Protein AF-A0A9D2FN79-F1 (afdb_monomer)

Radius of gyration: 27.37 Å; Cα contacts (8 Å, |Δi|>4): 183; chains: 1; bounding box: 66×74×89 Å

Secondary structure (DSSP, 8-state):
------TTHHHHHHHHHHHHHHHHHHHHHHHHTS-HHHHHHHHHHHHHHHHHHHHHTTTSTTHHHHHHHHHHHHHHHHHHHHHHHHHSSPPPHHHHHHHHHHHHHHHHTT--SGGGGHHHHHHHHHHHHHTSS-HHHHHHHHHHHHHHHHHHHHHTT-HHHHHHHHHHHHHHHHHHHHHHHHHHHHHHHHHHHHTS--------------------------------------------

Mean predicted aligned error: 13.21 Å

Nearest PDB structures (foldseek):
  9dze-assembly1_h  TM=3.059E-01  e=2.036E+00  synthetic construct
  9dze-assembly1_c  TM=2.599E-01  e=4.794E+00  synthetic construct

pLDDT: mean 77.61, std 22.91, range [30.81, 97.12]

Solvent-accessible surface area (backbone atoms only — not comparable to full-atom values): 13974 Å² total; per-residue (Å²): 132,85,81,78,74,58,75,82,62,57,62,61,44,53,55,53,25,52,53,40,37,50,52,18,50,55,40,37,54,54,17,57,74,48,57,72,71,58,19,39,54,35,37,30,52,16,28,52,33,42,28,51,22,29,62,60,51,57,86,42,87,73,32,56,60,53,32,53,52,25,52,50,49,29,54,51,33,50,48,41,52,51,36,31,72,74,67,75,41,74,54,59,65,68,61,55,50,51,53,48,52,51,51,51,60,70,46,53,89,68,55,83,50,83,72,60,48,45,64,64,50,34,52,49,52,26,52,60,26,55,53,46,88,50,64,64,48,29,47,52,20,48,40,52,31,34,48,51,52,29,52,48,23,58,74,74,64,36,62,71,54,30,56,55,26,52,55,50,35,53,43,41,50,55,38,47,51,54,51,53,53,52,53,50,53,50,55,54,52,54,54,60,62,67,70,55,74,81,73,82,84,81,75,81,92,73,92,79,89,82,92,81,85,89,80,88,82,88,78,83,82,78,83,84,85,84,86,89,86,79,83,88,84,86,86,78,91,81,90,133

Structure (mmCIF, N/CA/C/O backbone):
data_AF-A0A9D2FN79-F1
#
_entry.id   AF-A0A9D2FN79-F1
#
loop_
_atom_site.group_PDB
_atom_site.id
_atom_site.type_symbol
_atom_site.label_atom_id
_atom_site.label_alt_id
_atom_site.label_comp_id
_atom_site.label_asym_id
_atom_site.label_entity_id
_atom_site.label_seq_id
_atom_site.pdbx_PDB_ins_code
_atom_site.Cartn_x
_atom_site.Cartn_y
_atom_site.Cartn_z
_atom_site.occupancy
_atom_site.B_iso_or_equiv
_atom_site.auth_seq_id
_atom_site.auth_comp_id
_atom_site.auth_asym_id
_atom_site.auth_atom_id
_atom_site.pdbx_PDB_model_num
ATOM 1 N N . MET A 1 1 ? 11.293 -10.342 -39.120 1.00 41.84 1 MET A N 1
ATOM 2 C CA . MET A 1 1 ? 10.975 -8.903 -39.249 1.00 41.84 1 MET A CA 1
ATOM 3 C C . MET A 1 1 ? 10.718 -8.342 -37.861 1.00 41.84 1 MET A C 1
ATOM 5 O O . MET A 1 1 ? 9.726 -8.741 -37.261 1.00 41.84 1 MET A O 1
ATOM 9 N N . PRO A 1 2 ? 11.598 -7.496 -37.304 1.00 42.12 2 PRO A N 1
ATOM 10 C CA . PRO A 1 2 ? 11.277 -6.782 -36.079 1.00 42.12 2 PRO A CA 1
ATOM 11 C C . PRO A 1 2 ? 10.204 -5.740 -36.412 1.00 42.12 2 PRO A C 1
ATOM 13 O O . PRO A 1 2 ? 10.419 -4.861 -37.244 1.00 42.12 2 PRO A O 1
ATOM 16 N N . LEU A 1 3 ? 9.027 -5.878 -35.803 1.00 47.12 3 LEU A N 1
ATOM 17 C CA . LEU A 1 3 ? 7.996 -4.844 -35.803 1.00 47.12 3 LEU A CA 1
ATOM 18 C C . LEU A 1 3 ? 8.608 -3.581 -35.185 1.00 47.12 3 LEU A C 1
ATOM 20 O O . LEU A 1 3 ? 8.791 -3.511 -33.970 1.00 47.12 3 LEU A O 1
ATOM 24 N N . GLN A 1 4 ? 8.948 -2.600 -36.022 1.00 45.75 4 GLN A N 1
ATOM 25 C CA . GLN A 1 4 ? 9.260 -1.240 -35.593 1.00 45.75 4 GLN A CA 1
ATOM 26 C C . GLN A 1 4 ? 7.988 -0.632 -34.988 1.00 45.75 4 GLN A C 1
ATOM 28 O O . GLN A 1 4 ? 7.210 0.044 -35.657 1.00 45.75 4 GLN A O 1
ATOM 33 N N . PHE A 1 5 ? 7.734 -0.921 -33.711 1.00 51.06 5 PHE A N 1
ATOM 34 C CA . PHE A 1 5 ? 6.721 -0.221 -32.933 1.00 51.06 5 PHE A CA 1
ATOM 35 C C . PHE A 1 5 ? 7.168 1.239 -32.823 1.00 51.06 5 PHE A C 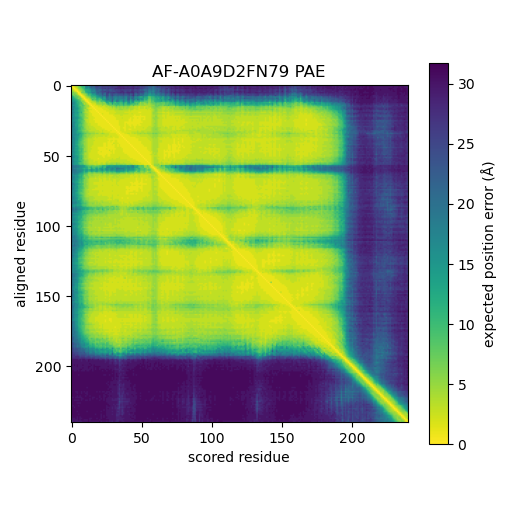1
ATOM 37 O O . PHE A 1 5 ? 8.133 1.547 -32.126 1.00 51.06 5 PHE A O 1
ATOM 44 N N . SER A 1 6 ? 6.494 2.114 -33.572 1.00 47.22 6 SER A N 1
ATOM 45 C CA . SER A 1 6 ? 6.899 3.500 -33.807 1.00 47.22 6 SER A CA 1
ATOM 46 C C . SER A 1 6 ? 7.220 4.249 -32.507 1.00 47.22 6 SER A C 1
ATOM 48 O O . SER A 1 6 ? 6.402 4.264 -31.576 1.00 47.22 6 SER A O 1
ATOM 50 N N . GLU A 1 7 ? 8.354 4.949 -32.476 1.00 51.84 7 GLU A N 1
ATOM 51 C CA . GLU A 1 7 ? 8.778 5.829 -31.376 1.00 51.84 7 GLU A CA 1
ATOM 52 C C . GLU A 1 7 ? 7.721 6.885 -30.996 1.00 51.84 7 GLU A C 1
ATOM 54 O O . GLU A 1 7 ? 7.649 7.312 -29.843 1.00 51.84 7 GLU A O 1
ATOM 59 N N . THR A 1 8 ? 6.805 7.216 -31.908 1.00 52.50 8 THR A N 1
ATOM 60 C CA . THR A 1 8 ? 5.675 8.139 -31.720 1.00 52.50 8 THR A CA 1
ATOM 61 C C . THR A 1 8 ? 4.637 7.687 -30.681 1.00 52.50 8 THR A C 1
ATOM 63 O O . THR A 1 8 ? 3.895 8.517 -30.154 1.00 52.50 8 THR A O 1
ATOM 66 N N . TYR A 1 9 ? 4.577 6.395 -30.336 1.00 53.84 9 TYR A N 1
ATOM 67 C CA . TYR A 1 9 ? 3.647 5.849 -29.327 1.00 53.84 9 TYR A CA 1
ATOM 68 C C . TYR A 1 9 ? 4.218 5.822 -27.900 1.00 53.84 9 TYR A C 1
ATOM 70 O O . TYR A 1 9 ? 3.515 5.484 -26.943 1.00 53.84 9 TYR A O 1
ATOM 78 N N . ARG A 1 10 ? 5.508 6.127 -27.736 1.00 57.09 10 ARG A N 1
ATOM 79 C CA . ARG A 1 10 ? 6.195 6.146 -26.440 1.00 57.09 10 ARG A CA 1
ATOM 80 C C . ARG A 1 10 ? 5.868 7.375 -25.571 1.00 57.09 10 ARG A C 1
ATOM 82 O O . ARG A 1 10 ? 5.669 7.163 -24.376 1.00 57.09 10 ARG A O 1
ATOM 89 N N . PRO A 1 11 ? 5.769 8.616 -26.098 1.00 60.22 11 PRO A N 1
ATOM 90 C CA . PRO A 1 11 ? 5.492 9.789 -25.262 1.00 60.22 11 PRO A CA 1
ATOM 91 C C . PRO A 1 11 ? 4.059 9.794 -24.708 1.00 60.22 11 PRO A C 1
ATOM 93 O O . PRO A 1 11 ? 3.884 9.920 -23.499 1.00 60.22 11 PRO A O 1
ATOM 96 N N . ARG A 1 12 ? 3.045 9.504 -25.539 1.00 61.97 12 ARG A N 1
ATOM 97 C CA . ARG A 1 12 ? 1.633 9.482 -25.102 1.00 61.97 12 ARG A CA 1
ATOM 98 C C . ARG A 1 12 ? 1.349 8.474 -23.984 1.00 61.97 12 ARG A C 1
ATOM 100 O O . ARG A 1 12 ? 0.577 8.753 -23.075 1.00 61.97 12 ARG A O 1
ATOM 107 N N . ARG A 1 13 ? 2.012 7.310 -23.992 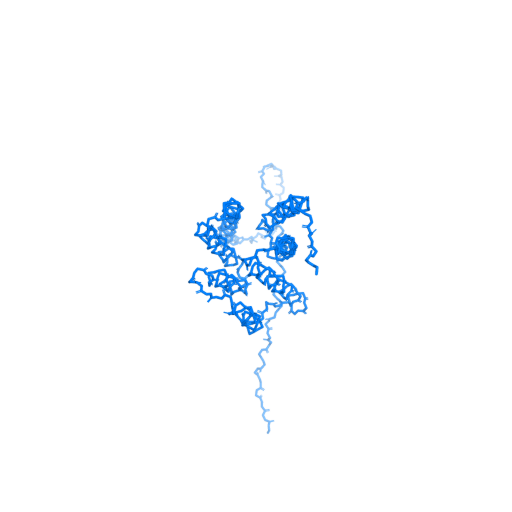1.00 67.56 13 ARG A N 1
ATOM 108 C CA . ARG A 1 13 ? 1.867 6.315 -22.912 1.00 67.56 13 ARG A CA 1
ATOM 109 C C . ARG A 1 13 ? 2.334 6.840 -21.552 1.00 67.56 13 ARG A C 1
ATOM 111 O O . ARG A 1 13 ? 1.707 6.525 -20.545 1.00 67.56 13 ARG A O 1
ATOM 118 N N . LYS A 1 14 ? 3.390 7.659 -21.524 1.00 75.38 14 LYS A N 1
ATOM 119 C CA . LYS A 1 14 ? 3.922 8.240 -20.283 1.00 75.38 14 LYS A CA 1
ATOM 120 C C . LYS A 1 14 ? 2.980 9.297 -19.704 1.00 75.38 14 LYS A C 1
ATOM 122 O O . LYS A 1 14 ? 2.773 9.312 -18.496 1.00 75.38 14 LYS A O 1
ATOM 127 N N . GLU A 1 15 ? 2.359 10.111 -20.554 1.00 81.38 15 GLU A N 1
ATOM 128 C CA . GLU A 1 15 ? 1.361 11.109 -20.140 1.00 81.38 15 GLU A CA 1
ATOM 129 C C . GLU A 1 15 ? 0.131 10.444 -19.507 1.00 81.38 15 GLU A C 1
ATOM 131 O O . GLU A 1 15 ? -0.276 10.799 -18.401 1.00 81.38 15 GLU A O 1
ATOM 136 N N . HIS A 1 16 ? -0.424 9.414 -20.157 1.00 84.00 16 HIS A N 1
ATOM 137 C CA . HIS A 1 16 ? -1.561 8.672 -19.608 1.00 84.00 16 HIS A CA 1
ATOM 138 C C . HIS A 1 16 ? -1.222 7.995 -18.274 1.00 84.00 16 HIS A C 1
ATOM 140 O O . HIS A 1 16 ? -2.018 8.066 -17.339 1.00 84.00 16 HIS A O 1
ATOM 146 N N . ALA A 1 17 ? -0.034 7.392 -18.153 1.00 85.38 17 ALA A N 1
ATOM 147 C CA . ALA A 1 17 ? 0.412 6.782 -16.903 1.00 85.38 17 ALA A CA 1
ATOM 148 C C . ALA A 1 17 ? 0.516 7.805 -15.758 1.00 85.38 17 ALA A C 1
ATOM 150 O O . ALA A 1 17 ? 0.050 7.532 -14.655 1.00 85.38 17 ALA A O 1
ATOM 151 N N . GLN A 1 18 ? 1.043 9.005 -16.022 1.00 86.75 18 GLN A N 1
ATOM 152 C CA . GLN A 1 18 ? 1.138 10.072 -15.019 1.00 86.75 18 GLN A CA 1
ATOM 153 C C . GLN A 1 18 ? -0.237 10.564 -14.551 1.00 86.75 18 GLN A C 1
ATOM 155 O O . GLN A 1 18 ? -0.440 10.775 -13.352 1.00 86.75 18 GLN A O 1
ATOM 160 N N . ILE A 1 19 ? -1.198 10.715 -15.469 1.00 89.44 19 ILE A N 1
ATOM 161 C CA . ILE A 1 19 ? -2.577 11.101 -15.129 1.00 89.44 19 ILE A CA 1
ATOM 162 C C . ILE A 1 19 ? -3.212 10.036 -14.231 1.00 89.44 19 ILE A C 1
ATOM 164 O O . ILE A 1 19 ? -3.703 10.357 -13.148 1.00 89.44 19 ILE A O 1
ATOM 168 N N . VAL A 1 20 ? -3.148 8.766 -14.642 1.00 91.62 20 VAL A N 1
ATOM 169 C CA . VAL A 1 20 ? -3.669 7.628 -13.866 1.00 91.62 20 VAL A CA 1
ATOM 170 C C . VAL A 1 20 ? -3.022 7.592 -12.481 1.00 91.62 20 VAL A C 1
ATOM 172 O O . VAL A 1 20 ? -3.720 7.520 -11.468 1.00 91.62 20 VAL A O 1
ATOM 175 N N . GLY A 1 21 ? -1.702 7.751 -12.416 1.00 89.75 21 GLY A N 1
ATOM 176 C CA . GLY A 1 21 ? -0.968 7.803 -11.162 1.00 89.75 21 GLY A CA 1
ATOM 177 C C . GLY A 1 21 ? -1.365 8.965 -10.258 1.00 89.75 21 GLY A C 1
ATOM 178 O O . GLY A 1 21 ? -1.434 8.803 -9.038 1.00 89.75 21 GLY A O 1
ATOM 179 N N . THR A 1 22 ? -1.684 10.123 -10.825 1.00 92.69 22 THR A N 1
ATOM 180 C CA . THR A 1 22 ? -2.132 11.294 -10.060 1.00 92.69 22 THR A CA 1
ATOM 181 C C . THR A 1 22 ? -3.517 11.056 -9.463 1.00 92.69 22 THR A C 1
ATOM 183 O O . THR A 1 22 ? -3.737 11.341 -8.287 1.00 92.69 22 THR A O 1
ATOM 186 N N . VAL A 1 23 ? -4.435 10.447 -10.221 1.00 95.38 23 VAL A N 1
ATOM 187 C CA . VAL A 1 23 ? -5.751 10.051 -9.696 1.00 95.38 23 VAL A CA 1
ATOM 188 C C . VAL A 1 23 ? -5.589 9.053 -8.549 1.00 95.38 23 VAL A C 1
ATOM 190 O O . VAL A 1 23 ? -6.176 9.243 -7.484 1.00 95.38 23 VAL A O 1
ATOM 193 N N . GLY A 1 24 ? -4.739 8.035 -8.717 1.00 94.56 24 GLY A N 1
ATOM 194 C CA . GLY A 1 24 ? -4.452 7.060 -7.662 1.00 94.56 24 GLY A CA 1
ATOM 195 C C . GLY A 1 24 ? -3.916 7.719 -6.388 1.00 94.56 24 GLY A C 1
ATOM 196 O O . GLY A 1 24 ? -4.355 7.376 -5.289 1.00 94.56 24 GLY A O 1
ATOM 197 N N . LEU A 1 25 ? -3.038 8.723 -6.532 1.00 95.88 25 LEU A N 1
ATOM 198 C CA . LEU A 1 25 ? -2.489 9.510 -5.423 1.00 95.88 25 LEU A CA 1
ATOM 199 C C . LEU A 1 25 ? -3.582 10.261 -4.652 1.00 95.88 25 LEU A C 1
ATOM 201 O O . LEU A 1 25 ? -3.621 10.202 -3.425 1.00 95.88 25 LEU A O 1
ATOM 205 N N . VAL A 1 26 ? -4.497 10.931 -5.353 1.00 96.81 26 VAL A N 1
ATOM 206 C CA . VAL A 1 26 ? -5.611 11.643 -4.708 1.00 96.81 26 VAL A CA 1
ATOM 207 C C . VAL A 1 26 ? -6.509 10.667 -3.943 1.00 96.81 26 VAL A C 1
ATOM 209 O O . VAL A 1 26 ? -6.860 10.927 -2.789 1.00 96.81 26 VAL A O 1
ATOM 212 N N . VAL A 1 27 ? -6.834 9.515 -4.540 1.00 96.88 27 VAL A N 1
ATOM 213 C CA . VAL A 1 27 ? -7.692 8.500 -3.907 1.00 96.88 27 VAL A CA 1
ATOM 214 C C . VAL A 1 27 ? -7.048 7.927 -2.640 1.00 96.88 27 VAL A C 1
ATOM 216 O O . VAL A 1 27 ? -7.721 7.821 -1.612 1.00 96.88 27 VAL A O 1
ATOM 219 N N . ILE A 1 28 ? -5.752 7.588 -2.660 1.00 96.19 28 ILE A N 1
ATOM 220 C CA . ILE A 1 28 ? -5.080 7.050 -1.465 1.00 96.19 28 ILE A CA 1
ATOM 221 C C . ILE A 1 28 ? -4.918 8.117 -0.373 1.00 96.19 28 ILE A C 1
ATOM 223 O O . ILE A 1 28 ? -5.156 7.816 0.798 1.00 96.19 28 ILE A O 1
ATOM 227 N N . VAL A 1 29 ? -4.615 9.370 -0.731 1.00 96.38 29 VAL A N 1
ATOM 228 C CA . VAL A 1 29 ? -4.540 10.494 0.220 1.00 96.38 29 VAL A CA 1
ATOM 229 C C . VAL A 1 29 ? -5.877 10.689 0.926 1.00 96.38 29 VAL A C 1
ATOM 231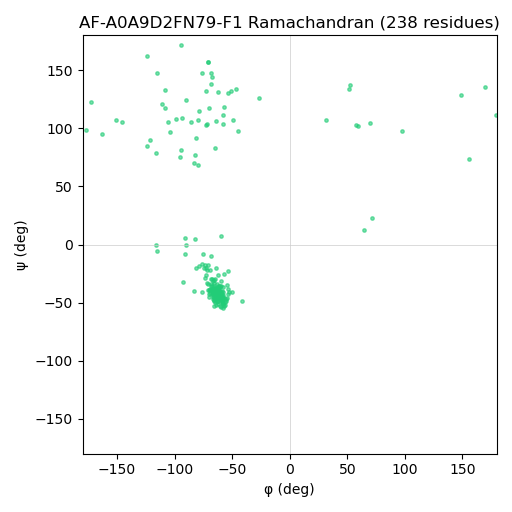 O O . VAL A 1 29 ? -5.918 10.830 2.150 1.00 96.38 29 VAL A O 1
ATOM 234 N N . TRP A 1 30 ? -6.979 10.636 0.174 1.00 96.19 30 TRP A N 1
ATOM 235 C CA . TRP A 1 30 ? -8.314 10.693 0.756 1.00 96.19 30 TRP A CA 1
ATOM 236 C C . TRP A 1 30 ? -8.569 9.488 1.666 1.00 96.19 30 TRP A C 1
ATOM 238 O O . TRP A 1 30 ? -9.054 9.653 2.787 1.00 96.19 30 TRP A O 1
ATOM 248 N N . SER A 1 31 ? -8.171 8.284 1.244 1.00 95.81 31 SER A N 1
ATOM 249 C CA . SER A 1 31 ? -8.388 7.067 2.028 1.00 95.81 31 SER A CA 1
ATOM 250 C C . SER A 1 31 ? -7.863 7.192 3.463 1.00 95.81 31 SER A C 1
ATOM 252 O O . SER A 1 31 ? -8.564 6.781 4.392 1.00 95.81 31 SER A O 1
ATOM 254 N N . TYR A 1 32 ? -6.688 7.806 3.678 1.00 92.94 32 TYR A N 1
ATOM 255 C CA . TYR A 1 32 ? -6.092 7.920 5.013 1.00 92.94 32 TYR A CA 1
ATOM 256 C C . TYR A 1 32 ? -6.992 8.671 5.996 1.00 92.94 32 TYR A C 1
ATOM 258 O O . TYR A 1 32 ? -7.013 8.327 7.179 1.00 92.94 32 TYR A O 1
ATOM 266 N N . GLN A 1 33 ? -7.783 9.634 5.523 1.00 92.62 33 GLN A N 1
ATOM 267 C CA . GLN A 1 33 ? -8.666 10.439 6.370 1.00 92.62 33 GLN A CA 1
ATOM 268 C C . GLN A 1 33 ? -9.921 9.692 6.839 1.00 92.62 33 GLN A C 1
ATOM 270 O O . GLN A 1 33 ? -10.656 10.184 7.694 1.00 92.62 33 GLN A O 1
ATOM 275 N N . LEU A 1 34 ? -10.176 8.493 6.315 1.00 92.31 34 LEU A N 1
ATOM 276 C CA . LEU A 1 34 ? -11.381 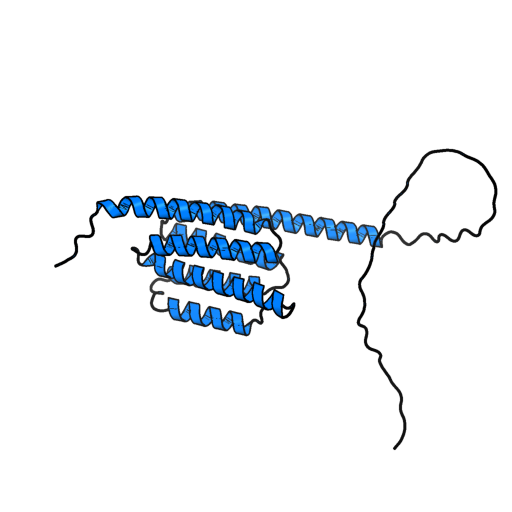7.731 6.617 1.00 92.31 34 LEU A CA 1
ATOM 277 C C . LEU A 1 34 ? -11.183 6.721 7.756 1.00 92.31 34 LEU A C 1
ATOM 279 O O . LEU A 1 34 ? -10.081 6.472 8.247 1.00 92.31 34 LEU A O 1
ATOM 283 N N . LYS A 1 35 ? -12.293 6.114 8.192 1.00 91.50 35 LYS A N 1
ATOM 284 C CA . LYS A 1 35 ? -12.307 4.990 9.146 1.00 91.50 35 LYS A CA 1
ATOM 285 C C . LYS A 1 35 ? -11.765 3.714 8.486 1.00 91.50 35 LYS A C 1
ATOM 287 O O . LYS A 1 35 ? -11.893 3.558 7.276 1.00 91.50 35 LYS A O 1
ATOM 292 N N . LYS A 1 36 ? -11.273 2.754 9.285 1.00 89.56 36 LYS A N 1
ATOM 293 C CA . LYS A 1 36 ? -10.628 1.499 8.826 1.00 89.56 36 LYS A CA 1
ATOM 294 C C . LYS A 1 36 ? -11.316 0.820 7.628 1.00 89.56 36 LYS A C 1
ATOM 296 O O . LYS A 1 36 ? -10.643 0.481 6.666 1.00 89.56 36 LYS A O 1
ATOM 301 N N . THR A 1 37 ? -12.638 0.627 7.658 1.00 90.12 37 THR A N 1
ATOM 302 C CA . THR A 1 37 ? -13.359 -0.065 6.568 1.00 90.12 37 THR A CA 1
ATOM 303 C C . THR A 1 37 ? -13.341 0.727 5.259 1.00 90.12 37 THR A C 1
ATOM 305 O O . THR A 1 37 ? -13.029 0.176 4.210 1.00 90.12 37 THR A O 1
ATOM 308 N N . ALA A 1 38 ? -13.633 2.027 5.322 1.00 93.19 38 ALA A N 1
ATOM 309 C CA . ALA A 1 38 ? -13.629 2.893 4.146 1.00 93.19 38 ALA A CA 1
ATOM 310 C C . ALA A 1 38 ? -12.202 3.152 3.633 1.00 93.19 38 ALA A C 1
ATOM 312 O O . ALA A 1 38 ? -11.988 3.200 2.425 1.00 93.19 38 ALA A O 1
ATOM 313 N N . TYR A 1 39 ? -11.223 3.224 4.542 1.00 93.88 39 TYR A N 1
ATOM 314 C CA . TYR A 1 39 ? -9.802 3.235 4.206 1.00 93.88 39 TYR A CA 1
ATOM 315 C C . TYR A 1 39 ? -9.421 2.010 3.371 1.00 93.88 39 TYR A C 1
ATOM 317 O O . TYR A 1 39 ? -8.869 2.170 2.291 1.00 93.88 39 TYR A O 1
ATOM 325 N N . LEU A 1 40 ? -9.761 0.795 3.822 1.00 94.00 40 LEU A N 1
ATOM 326 C CA . LEU A 1 40 ? -9.451 -0.435 3.085 1.00 94.00 40 LEU A CA 1
ATOM 327 C C . LEU A 1 40 ? -10.109 -0.454 1.696 1.00 94.00 40 LEU A C 1
ATOM 329 O O . LEU A 1 40 ? -9.469 -0.851 0.725 1.00 94.00 40 LEU A O 1
ATOM 333 N N . ALA A 1 41 ? -11.355 0.014 1.578 1.00 95.88 41 ALA A N 1
ATOM 334 C CA . ALA A 1 41 ? -12.063 0.077 0.298 1.00 95.88 41 ALA A CA 1
ATOM 335 C C . ALA A 1 41 ? -11.414 1.071 -0.682 1.00 95.88 41 ALA A C 1
ATOM 337 O O . ALA A 1 41 ? -11.047 0.685 -1.792 1.00 95.88 41 ALA A O 1
ATOM 338 N N . LEU A 1 42 ? -11.195 2.324 -0.267 1.00 96.69 42 LEU A N 1
ATOM 339 C CA . LEU A 1 42 ? -10.552 3.325 -1.126 1.00 96.69 42 LEU A CA 1
ATOM 340 C C . LEU A 1 42 ? -9.078 3.014 -1.390 1.00 96.69 42 LEU A C 1
ATOM 342 O O . LEU A 1 42 ? -8.596 3.259 -2.490 1.00 96.69 42 LEU A O 1
ATOM 346 N N . SER A 1 43 ? -8.368 2.425 -0.428 1.00 95.44 43 SER A N 1
ATOM 347 C CA . SER A 1 43 ? -7.003 1.937 -0.635 1.00 95.44 43 SER A CA 1
ATOM 348 C C . SER A 1 43 ? -6.975 0.833 -1.693 1.00 95.44 43 SER A C 1
ATOM 350 O O . SER A 1 43 ? -6.100 0.847 -2.547 1.00 95.44 43 SER A O 1
ATOM 352 N N . THR A 1 44 ? -7.957 -0.075 -1.715 1.00 96.56 44 THR A N 1
ATOM 353 C CA . THR A 1 44 ? -8.083 -1.080 -2.789 1.00 96.56 44 THR A CA 1
ATOM 354 C C . THR A 1 44 ? -8.256 -0.419 -4.153 1.00 96.56 44 THR A C 1
ATOM 356 O O . THR A 1 44 ? -7.564 -0.785 -5.099 1.00 96.56 44 THR A O 1
ATOM 359 N N . LEU A 1 45 ? -9.138 0.582 -4.245 1.00 97.12 45 LEU A N 1
ATOM 360 C CA . LEU A 1 45 ? -9.349 1.339 -5.478 1.00 97.12 45 LEU A CA 1
ATOM 361 C C . LEU A 1 45 ? -8.064 2.051 -5.925 1.00 97.12 45 LEU A C 1
ATOM 363 O O . LEU A 1 45 ? -7.684 1.948 -7.087 1.00 97.12 45 LEU A O 1
ATOM 367 N N . ALA A 1 46 ? -7.358 2.716 -5.009 1.00 96.62 46 ALA A N 1
ATOM 368 C CA . ALA A 1 46 ? -6.094 3.376 -5.321 1.00 96.62 46 ALA A CA 1
ATOM 369 C C . ALA A 1 46 ? -5.021 2.389 -5.800 1.00 96.62 46 ALA A C 1
ATOM 371 O O . ALA A 1 46 ? -4.352 2.655 -6.792 1.00 96.62 46 ALA A O 1
ATOM 372 N N . MET A 1 47 ? -4.891 1.228 -5.150 1.00 96.19 47 MET A N 1
ATOM 373 C CA . MET A 1 47 ? -3.939 0.190 -5.561 1.00 96.19 47 MET A CA 1
ATOM 374 C C . MET A 1 47 ? -4.296 -0.405 -6.927 1.00 96.19 47 MET A C 1
ATOM 376 O O . MET A 1 47 ? -3.395 -0.712 -7.700 1.00 96.19 47 MET A O 1
ATOM 380 N N . ALA A 1 48 ? -5.583 -0.513 -7.274 1.00 96.38 48 ALA A N 1
ATOM 381 C CA . ALA A 1 48 ? -6.015 -0.902 -8.619 1.00 96.38 48 ALA A CA 1
ATOM 382 C C . ALA A 1 48 ? -5.637 0.150 -9.676 1.00 96.38 48 ALA A C 1
ATOM 384 O O . ALA A 1 48 ? -5.193 -0.201 -10.768 1.00 96.38 48 ALA A O 1
ATOM 385 N N . ILE A 1 49 ? -5.744 1.437 -9.336 1.00 95.56 49 ILE A N 1
ATOM 386 C CA . ILE A 1 49 ? -5.303 2.534 -10.205 1.00 95.56 49 ILE A CA 1
ATOM 387 C C . ILE A 1 49 ? -3.773 2.516 -10.369 1.00 95.56 49 ILE A C 1
ATOM 389 O O . ILE A 1 49 ? -3.281 2.616 -11.491 1.00 95.56 49 ILE A O 1
ATOM 393 N N . PHE A 1 50 ? -3.008 2.310 -9.291 1.00 93.50 50 PHE A N 1
ATOM 394 C CA . PHE A 1 50 ? -1.547 2.166 -9.367 1.00 93.50 50 PHE A CA 1
ATOM 395 C C . PHE A 1 50 ? -1.103 0.902 -10.099 1.00 93.50 50 PHE A C 1
ATOM 397 O O . PHE A 1 50 ? -0.075 0.912 -10.776 1.00 93.50 50 PHE A O 1
ATOM 404 N N . LEU A 1 51 ? -1.878 -0.179 -10.017 1.00 93.75 51 LEU A N 1
ATOM 405 C CA . LEU A 1 51 ? -1.653 -1.371 -10.823 1.00 93.75 51 LEU A CA 1
ATOM 406 C C . LEU A 1 51 ? -1.820 -1.049 -12.312 1.00 93.75 51 LEU A C 1
ATOM 408 O O . LEU A 1 51 ? -0.957 -1.410 -13.104 1.00 93.75 51 LEU A O 1
ATOM 412 N N . ALA A 1 52 ? -2.873 -0.315 -12.685 1.00 91.81 52 ALA A N 1
ATOM 413 C CA . ALA A 1 52 ? -3.073 0.135 -14.060 1.00 91.81 52 ALA A CA 1
ATOM 414 C C . ALA A 1 52 ? -1.934 1.055 -14.540 1.00 91.81 52 ALA A C 1
ATOM 416 O O . ALA A 1 52 ? -1.416 0.845 -15.634 1.00 91.81 52 ALA A O 1
ATOM 417 N N . GLU A 1 53 ? -1.488 2.011 -13.714 1.00 90.56 53 GLU A N 1
ATOM 418 C CA . GLU A 1 53 ? -0.290 2.825 -13.986 1.00 90.56 53 GLU A CA 1
ATOM 419 C C . GLU A 1 53 ? 0.940 1.937 -14.230 1.00 90.56 53 GLU A C 1
ATOM 421 O O . GLU A 1 53 ? 1.631 2.094 -15.235 1.00 90.56 53 GLU A O 1
ATOM 426 N N . SER A 1 54 ? 1.184 0.961 -13.352 1.00 88.94 54 SER A N 1
ATOM 427 C CA . SER A 1 54 ? 2.338 0.059 -13.451 1.00 88.94 54 SER A CA 1
ATOM 428 C C .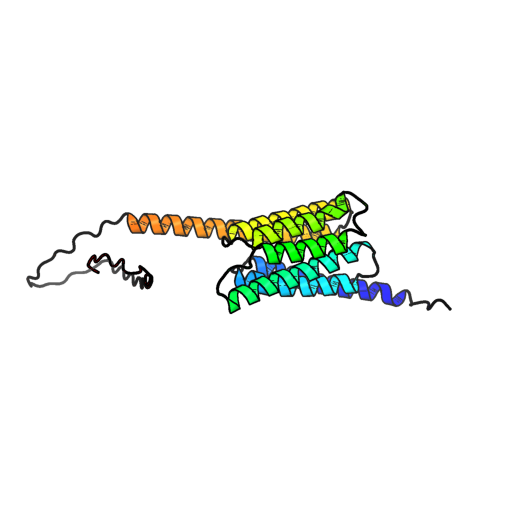 SER A 1 54 ? 2.283 -0.808 -14.715 1.00 88.94 54 SER A C 1
ATOM 430 O O . SER A 1 54 ? 3.304 -1.019 -15.362 1.00 88.94 54 SER A O 1
ATOM 432 N N . CYS A 1 55 ? 1.090 -1.254 -15.123 1.00 87.62 55 CYS A N 1
ATOM 433 C CA . CYS A 1 55 ? 0.879 -1.979 -16.377 1.00 87.62 55 CYS A CA 1
ATOM 434 C C . CYS A 1 55 ? 1.100 -1.094 -17.616 1.00 87.62 55 CYS A C 1
ATOM 436 O O . CYS A 1 55 ? 1.628 -1.565 -18.622 1.00 87.62 55 CYS A O 1
ATOM 438 N N . LEU A 1 56 ? 0.734 0.192 -17.562 1.00 85.25 56 LEU A N 1
ATOM 439 C CA . LEU A 1 56 ? 1.019 1.149 -18.641 1.00 85.25 56 LEU A CA 1
ATOM 440 C C . LEU A 1 56 ? 2.522 1.447 -18.764 1.00 85.25 56 LEU A C 1
ATOM 442 O O . LEU A 1 56 ? 3.008 1.713 -19.865 1.00 85.25 56 LEU A O 1
ATOM 446 N N . LEU A 1 57 ? 3.248 1.368 -17.646 1.00 82.69 57 LEU A N 1
ATOM 447 C CA . LEU A 1 57 ? 4.695 1.562 -17.548 1.00 82.69 57 LEU A CA 1
ATOM 448 C C . LEU A 1 57 ? 5.511 0.264 -17.699 1.00 82.69 57 LEU A C 1
ATOM 450 O O . LEU A 1 57 ? 6.732 0.324 -17.589 1.00 82.69 57 LEU A O 1
ATOM 454 N N . TYR A 1 58 ? 4.879 -0.878 -18.016 1.00 71.88 58 TYR A N 1
ATOM 455 C CA . TYR A 1 58 ? 5.469 -2.236 -18.055 1.00 71.88 58 TYR A CA 1
ATOM 456 C C . TYR A 1 58 ? 6.651 -2.440 -19.032 1.00 71.88 58 TYR A C 1
ATOM 458 O O . TYR A 1 58 ? 7.120 -3.554 -19.251 1.00 71.88 58 TYR A O 1
ATOM 466 N N . ALA A 1 59 ? 7.157 -1.374 -19.647 1.00 59.47 59 ALA A N 1
ATOM 467 C CA . ALA A 1 59 ? 8.369 -1.407 -20.449 1.00 59.47 59 ALA A CA 1
ATOM 468 C C . ALA A 1 59 ? 9.652 -1.573 -19.606 1.00 59.47 59 ALA A C 1
ATOM 470 O O . ALA A 1 59 ? 10.648 -2.042 -20.151 1.00 59.47 59 ALA A O 1
ATOM 471 N N . ASP A 1 60 ? 9.630 -1.237 -18.308 1.00 63.09 60 ASP A N 1
ATOM 472 C CA . ASP A 1 60 ? 10.827 -1.224 -17.458 1.00 63.09 60 ASP A CA 1
ATOM 473 C C . ASP A 1 60 ? 10.830 -2.375 -16.439 1.00 63.09 60 ASP A C 1
ATOM 475 O O . ASP A 1 60 ? 9.845 -2.620 -15.742 1.00 63.09 60 ASP A O 1
ATOM 479 N N . ALA A 1 61 ? 11.960 -3.080 -16.322 1.00 57.81 61 ALA A N 1
ATOM 480 C CA . ALA A 1 61 ? 12.115 -4.280 -15.492 1.00 57.81 61 ALA A CA 1
ATOM 481 C C . ALA A 1 61 ? 11.773 -4.071 -14.001 1.00 57.81 61 ALA A C 1
ATOM 483 O O . ALA A 1 61 ? 11.373 -5.033 -13.340 1.00 57.81 61 ALA A O 1
ATOM 484 N N . ASP A 1 62 ? 11.879 -2.836 -13.508 1.00 65.19 62 ASP A N 1
ATOM 485 C CA . ASP A 1 62 ? 11.611 -2.456 -12.117 1.00 65.19 62 ASP A CA 1
ATOM 486 C C . ASP A 1 62 ? 10.110 -2.310 -11.807 1.00 65.19 62 ASP A C 1
ATOM 488 O O . ASP A 1 62 ? 9.688 -2.417 -10.654 1.00 65.19 62 ASP A O 1
ATOM 492 N N . THR A 1 63 ? 9.264 -2.151 -12.832 1.00 77.94 63 THR A N 1
ATOM 493 C CA . THR A 1 63 ? 7.804 -2.031 -12.650 1.00 77.94 63 THR A CA 1
ATOM 494 C C . THR A 1 63 ? 7.130 -3.351 -12.278 1.00 77.94 63 THR A C 1
ATOM 496 O O . THR A 1 63 ? 6.052 -3.339 -11.682 1.00 77.94 63 THR A O 1
ATOM 499 N N . PHE A 1 64 ? 7.772 -4.497 -12.542 1.00 84.50 64 PHE A N 1
ATOM 500 C CA . PHE A 1 64 ? 7.221 -5.816 -12.217 1.00 84.50 64 PHE A CA 1
ATOM 501 C C . PHE A 1 64 ? 6.970 -5.989 -10.712 1.00 84.50 64 PHE A C 1
ATOM 503 O O . PHE A 1 64 ? 5.890 -6.420 -10.311 1.00 84.50 64 PHE A O 1
ATOM 510 N N . THR A 1 65 ? 7.926 -5.596 -9.865 1.00 86.50 65 THR A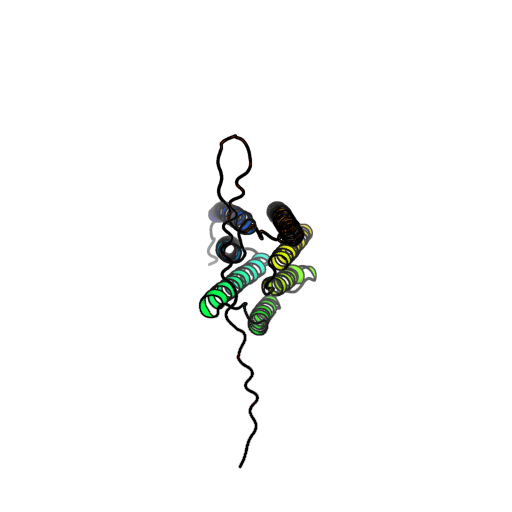 N 1
ATOM 511 C CA . THR A 1 65 ? 7.760 -5.667 -8.405 1.00 86.50 65 THR A CA 1
ATOM 512 C C . THR A 1 65 ? 6.597 -4.784 -7.951 1.00 86.50 65 THR A C 1
ATOM 514 O O . THR A 1 65 ? 5.784 -5.211 -7.134 1.00 86.50 65 THR A O 1
ATOM 517 N N . GLY A 1 66 ? 6.446 -3.592 -8.537 1.00 88.00 66 GLY A N 1
ATOM 518 C CA . GLY 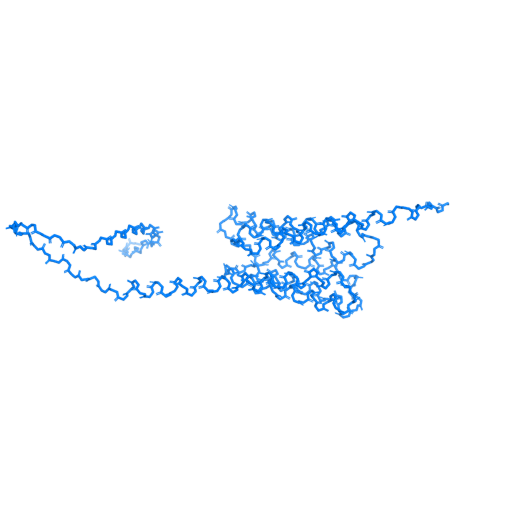A 1 66 ? 5.302 -2.712 -8.286 1.00 88.00 66 GLY A CA 1
ATOM 519 C C . GLY A 1 66 ? 3.959 -3.363 -8.637 1.00 88.00 66 GLY A C 1
ATOM 520 O O . GLY A 1 66 ? 3.026 -3.311 -7.836 1.00 88.00 66 GLY A O 1
ATOM 521 N N . ILE A 1 67 ? 3.871 -4.048 -9.782 1.00 91.31 67 ILE A N 1
ATOM 522 C CA . ILE A 1 67 ? 2.674 -4.800 -10.202 1.00 91.31 67 ILE A CA 1
ATOM 523 C C . ILE A 1 67 ? 2.318 -5.872 -9.173 1.00 91.31 67 ILE A C 1
ATOM 525 O O . ILE A 1 67 ? 1.177 -5.928 -8.713 1.00 91.31 67 ILE A O 1
ATOM 529 N N . VAL A 1 68 ? 3.292 -6.697 -8.778 1.00 92.94 68 VAL A N 1
ATOM 530 C CA . VAL A 1 68 ? 3.073 -7.793 -7.821 1.00 92.94 68 VAL A CA 1
ATOM 531 C C . VAL A 1 68 ? 2.617 -7.250 -6.466 1.00 92.94 68 VAL A C 1
ATOM 533 O O . VAL A 1 68 ? 1.649 -7.754 -5.895 1.00 92.94 68 VAL A O 1
ATOM 536 N N . LEU A 1 69 ? 3.264 -6.197 -5.959 1.00 93.31 69 LEU A N 1
ATOM 537 C CA . LEU A 1 69 ? 2.930 -5.620 -4.656 1.00 93.31 69 LEU A CA 1
ATOM 538 C C . LEU A 1 69 ? 1.569 -4.912 -4.657 1.00 93.31 69 LEU A C 1
ATOM 540 O O . LEU A 1 69 ? 0.814 -5.075 -3.695 1.00 93.31 69 LEU A O 1
ATOM 544 N N . ASN A 1 70 ? 1.217 -4.198 -5.731 1.00 94.81 70 ASN A N 1
ATOM 545 C CA . ASN A 1 70 ? -0.105 -3.585 -5.885 1.00 94.81 70 ASN A CA 1
ATOM 546 C C . ASN A 1 70 ? -1.203 -4.654 -5.988 1.00 94.81 70 ASN A C 1
ATOM 548 O O . ASN A 1 70 ? -2.212 -4.566 -5.288 1.00 94.81 70 ASN A O 1
ATOM 552 N N . ALA A 1 71 ? -0.990 -5.711 -6.778 1.00 95.50 71 ALA A N 1
ATOM 553 C CA . ALA A 1 71 ? -1.921 -6.836 -6.869 1.00 95.50 71 ALA A CA 1
ATOM 554 C C . ALA A 1 71 ? -2.111 -7.527 -5.508 1.00 95.50 71 ALA A C 1
ATOM 556 O O . ALA A 1 71 ? -3.240 -7.768 -5.075 1.00 95.50 71 ALA A O 1
ATOM 557 N N . ALA A 1 72 ? -1.022 -7.774 -4.781 1.00 94.88 72 ALA A N 1
ATOM 558 C CA . ALA A 1 72 ? -1.082 -8.342 -3.440 1.00 94.88 72 ALA A CA 1
ATOM 559 C C . ALA A 1 72 ? -1.807 -7.426 -2.443 1.00 94.88 72 ALA A C 1
ATOM 561 O O . ALA A 1 72 ? -2.570 -7.912 -1.608 1.00 94.88 72 ALA A O 1
ATOM 562 N N . ALA A 1 73 ? -1.611 -6.106 -2.535 1.00 95.00 73 ALA A N 1
ATOM 563 C CA . ALA A 1 73 ? -2.323 -5.130 -1.712 1.00 95.00 73 ALA A CA 1
ATOM 564 C C . ALA A 1 73 ? -3.839 -5.177 -1.961 1.00 95.00 73 ALA A C 1
ATOM 566 O O . ALA A 1 73 ? -4.611 -5.164 -1.001 1.00 95.00 73 ALA A O 1
ATOM 567 N N . ILE A 1 74 ? -4.257 -5.283 -3.228 1.00 97.12 74 ILE A N 1
ATOM 568 C CA . ILE A 1 74 ? -5.664 -5.439 -3.622 1.00 97.12 74 ILE A CA 1
ATOM 569 C C . ILE A 1 74 ? -6.237 -6.717 -3.010 1.00 97.12 74 ILE A C 1
ATOM 571 O O . ILE A 1 74 ? -7.238 -6.657 -2.298 1.00 97.12 74 ILE A O 1
ATOM 575 N N . VAL A 1 75 ? -5.577 -7.861 -3.224 1.00 96.69 75 VAL A N 1
ATOM 576 C CA . VAL A 1 75 ? -6.026 -9.159 -2.695 1.00 96.69 75 VAL A CA 1
ATOM 577 C C . VAL A 1 75 ? -6.126 -9.117 -1.171 1.00 96.69 75 VAL A C 1
ATOM 579 O O . VAL A 1 75 ? -7.157 -9.496 -0.619 1.00 96.69 75 VAL A O 1
ATOM 582 N N . ARG A 1 76 ? -5.108 -8.595 -0.477 1.00 95.56 76 ARG A N 1
ATOM 583 C CA . ARG A 1 76 ? -5.123 -8.441 0.984 1.00 95.56 76 ARG A CA 1
ATOM 584 C C . ARG A 1 76 ? -6.305 -7.592 1.445 1.00 95.56 76 ARG A C 1
ATOM 586 O O . ARG A 1 76 ? -7.033 -8.006 2.345 1.00 95.56 76 ARG A O 1
ATOM 593 N N . ASN A 1 77 ? -6.490 -6.407 0.864 1.00 95.88 77 ASN A N 1
ATOM 594 C CA . ASN A 1 77 ? -7.542 -5.491 1.292 1.00 95.88 77 ASN A CA 1
ATOM 595 C C . ASN A 1 77 ? -8.937 -6.087 1.037 1.00 95.88 77 ASN A C 1
ATOM 597 O O . ASN A 1 77 ? -9.801 -6.001 1.910 1.00 95.88 77 ASN A O 1
ATOM 601 N N . LEU A 1 78 ? -9.142 -6.750 -0.107 1.00 96.19 78 LEU A N 1
ATOM 602 C CA . LEU A 1 78 ? -10.383 -7.464 -0.414 1.00 96.19 78 LEU A CA 1
ATOM 603 C C . LEU A 1 78 ? -10.631 -8.616 0.559 1.00 96.19 78 LEU A C 1
ATOM 605 O O . LEU A 1 78 ? -11.734 -8.726 1.087 1.00 96.19 78 LEU A O 1
ATOM 609 N N . LEU A 1 79 ? -9.616 -9.432 0.860 1.00 95.31 79 LEU A N 1
ATOM 610 C CA . LEU A 1 79 ? -9.726 -10.499 1.855 1.00 95.31 79 LEU A CA 1
ATOM 611 C C . LEU A 1 79 ? -10.131 -9.940 3.220 1.00 95.31 79 LEU A C 1
ATOM 613 O O . LEU A 1 79 ? -11.041 -10.473 3.845 1.00 95.31 79 LEU A O 1
ATOM 617 N N . MET A 1 80 ? -9.522 -8.840 3.668 1.00 94.38 80 MET A N 1
ATOM 618 C CA . MET A 1 80 ? -9.888 -8.196 4.933 1.00 94.38 80 MET A CA 1
ATOM 619 C C . MET A 1 80 ? -11.327 -7.671 4.933 1.00 94.38 80 MET A C 1
ATOM 621 O O . MET A 1 80 ? -12.048 -7.864 5.913 1.00 94.38 80 MET A O 1
ATOM 625 N N . LEU A 1 81 ? -11.760 -7.028 3.846 1.00 94.50 81 LEU A N 1
ATOM 626 C CA . LEU A 1 81 ? -13.123 -6.512 3.708 1.00 94.50 81 LEU A CA 1
ATOM 627 C C . LEU A 1 81 ? -14.156 -7.643 3.696 1.00 94.50 81 LEU A C 1
ATOM 629 O O . LEU A 1 81 ? -15.117 -7.599 4.464 1.00 94.50 81 LEU A O 1
ATOM 633 N N . LEU A 1 82 ? -13.939 -8.671 2.873 1.00 94.88 82 LEU A N 1
ATOM 634 C CA . LEU A 1 82 ? -14.842 -9.812 2.731 1.00 94.88 82 LEU A CA 1
ATOM 635 C C . LEU A 1 82 ? -14.902 -10.651 4.007 1.00 94.88 82 LEU A C 1
ATOM 637 O O . LEU A 1 82 ? -15.986 -11.046 4.430 1.00 94.88 82 LEU A O 1
ATOM 641 N N . TRP A 1 83 ? -13.760 -10.891 4.655 1.00 94.56 83 TRP A N 1
ATOM 642 C CA . TRP A 1 83 ? -13.713 -11.661 5.897 1.00 94.56 83 TRP A CA 1
ATOM 643 C C . TRP A 1 83 ? -14.451 -10.947 7.026 1.00 94.56 83 TRP A C 1
ATOM 645 O O . TRP A 1 83 ? -15.243 -11.559 7.745 1.00 94.56 83 TRP A O 1
ATOM 655 N N . ARG A 1 84 ? -14.264 -9.627 7.133 1.00 92.38 84 ARG A N 1
ATOM 656 C CA . ARG A 1 84 ? -14.975 -8.809 8.114 1.00 92.38 84 ARG A CA 1
ATOM 657 C C . ARG A 1 84 ? -16.473 -8.748 7.831 1.00 92.38 84 ARG A C 1
ATOM 659 O O . ARG A 1 84 ? -17.252 -8.834 8.774 1.00 92.38 84 ARG A O 1
ATOM 666 N N . ALA A 1 85 ? -16.872 -8.631 6.565 1.00 92.62 85 ALA A N 1
ATOM 667 C CA . ALA A 1 85 ? -18.278 -8.626 6.168 1.00 92.62 85 ALA A CA 1
ATOM 668 C C . ALA A 1 85 ? -18.965 -9.975 6.435 1.00 92.62 85 ALA A C 1
ATOM 670 O O . ALA A 1 85 ? -20.098 -9.999 6.904 1.00 92.62 85 ALA A O 1
ATOM 671 N N . ARG A 1 86 ? -18.277 -11.095 6.175 1.00 93.75 86 ARG A N 1
ATOM 672 C CA . ARG A 1 86 ? -18.847 -12.445 6.296 1.00 93.75 86 ARG A CA 1
ATOM 673 C C . ARG A 1 86 ? -18.829 -12.997 7.720 1.00 93.75 86 ARG A C 1
ATOM 675 O O . ARG A 1 86 ? -19.779 -13.659 8.120 1.00 93.75 86 ARG A O 1
ATOM 682 N N . PHE A 1 87 ? -17.751 -12.768 8.467 1.00 92.25 87 PHE A N 1
ATOM 683 C CA . PHE A 1 87 ? -17.527 -13.408 9.769 1.00 92.25 87 PHE A CA 1
ATOM 684 C C . PHE A 1 87 ? -17.505 -12.428 10.947 1.00 92.25 87 PHE A C 1
ATOM 686 O O . PHE A 1 87 ? -17.375 -12.862 12.090 1.00 92.25 87 PHE A O 1
ATOM 693 N N . GLY A 1 88 ? -17.569 -11.112 10.702 1.00 89.44 88 GLY A N 1
ATOM 694 C CA . GLY A 1 88 ? -17.506 -10.090 11.756 1.00 89.44 88 GLY A CA 1
ATOM 695 C C . GLY A 1 88 ? -16.171 -10.045 12.512 1.00 89.44 88 GLY A C 1
ATOM 696 O O . GLY A 1 88 ? -16.076 -9.427 13.571 1.00 89.44 88 GLY A O 1
ATOM 697 N N . ARG A 1 89 ? -15.133 -10.716 12.000 1.00 88.62 89 ARG A N 1
ATOM 698 C CA . ARG A 1 89 ? -13.816 -10.876 12.635 1.00 88.62 89 ARG A CA 1
ATOM 699 C C . ARG A 1 89 ? -12.710 -10.382 11.702 1.00 88.62 89 ARG A C 1
ATOM 701 O O . ARG A 1 89 ? -12.925 -10.221 10.505 1.00 88.62 89 ARG A O 1
ATOM 708 N N . GLU A 1 90 ? -11.532 -10.126 12.262 1.00 89.88 90 GLU A N 1
ATOM 709 C CA . GLU A 1 90 ? -10.335 -9.796 11.476 1.00 89.88 90 GLU A CA 1
ATOM 710 C C . GLU A 1 90 ? -9.820 -11.037 10.727 1.00 89.88 90 GLU A C 1
ATOM 712 O O . GLU A 1 90 ? -10.102 -12.174 11.121 1.00 89.88 90 GLU A O 1
ATOM 717 N N . LEU A 1 91 ? -9.070 -10.814 9.646 1.00 91.94 91 LEU A N 1
ATOM 718 C CA . LEU A 1 91 ? -8.472 -11.884 8.848 1.00 91.94 91 LEU A CA 1
ATOM 719 C C . LEU A 1 91 ? -7.473 -12.689 9.709 1.00 91.94 91 LEU A C 1
ATOM 721 O O . LEU A 1 91 ? -6.621 -12.084 10.365 1.00 91.94 91 LEU A O 1
ATOM 725 N N . PRO A 1 92 ? -7.533 -14.033 9.723 1.00 92.75 92 PRO A N 1
ATOM 726 C CA . PRO A 1 92 ? -6.602 -14.839 10.500 1.00 92.75 92 PRO A CA 1
ATOM 727 C C . PRO A 1 92 ? -5.187 -14.751 9.908 1.00 92.75 92 PRO A C 1
ATOM 729 O O . PRO A 1 92 ? -4.994 -14.830 8.692 1.00 92.75 92 PRO A O 1
ATOM 732 N N . ALA A 1 93 ? -4.186 -14.625 10.784 1.00 92.94 93 ALA A N 1
ATOM 733 C CA . ALA A 1 93 ? -2.786 -14.445 10.399 1.00 92.94 93 ALA A CA 1
ATOM 734 C C . ALA A 1 93 ? -2.240 -15.506 9.417 1.00 92.94 93 ALA A C 1
ATOM 736 O O . ALA A 1 93 ? -1.535 -15.106 8.492 1.00 92.94 93 ALA A O 1
ATOM 737 N N . PRO A 1 94 ? -2.587 -16.810 9.510 1.00 94.94 94 PRO A N 1
ATOM 738 C CA . PRO A 1 94 ? -2.103 -17.813 8.558 1.00 94.94 94 PRO A CA 1
ATOM 739 C C . PRO A 1 94 ? -2.463 -17.514 7.097 1.00 94.94 94 PRO A C 1
ATOM 741 O O . PRO A 1 94 ? -1.640 -17.730 6.213 1.00 94.94 94 PRO A O 1
ATOM 744 N N . ILE A 1 95 ? -3.655 -16.962 6.831 1.00 94.31 95 ILE A N 1
ATOM 745 C CA . ILE A 1 95 ? -4.073 -16.608 5.463 1.00 94.31 95 ILE A CA 1
ATOM 746 C C . ILE A 1 95 ? -3.216 -15.454 4.934 1.00 94.31 95 ILE A C 1
ATOM 748 O O . ILE A 1 95 ? -2.755 -15.486 3.794 1.00 94.31 95 ILE A O 1
ATOM 752 N N . ALA A 1 96 ? -2.958 -14.451 5.773 1.00 93.19 96 ALA A N 1
ATOM 753 C CA . ALA A 1 96 ? -2.093 -13.335 5.411 1.00 93.19 96 ALA A CA 1
ATOM 754 C C . ALA A 1 96 ? -0.637 -13.777 5.197 1.00 93.19 96 ALA A C 1
ATOM 756 O O . ALA A 1 96 ? 0.000 -13.323 4.253 1.00 93.19 96 ALA A O 1
ATOM 757 N N . LEU A 1 97 ? -0.124 -14.693 6.024 1.00 94.12 97 LEU A N 1
ATOM 758 C CA . LEU A 1 97 ? 1.211 -15.271 5.856 1.00 94.12 97 LEU A CA 1
ATOM 759 C C . LEU A 1 97 ? 1.319 -16.100 4.574 1.00 94.12 97 LEU A C 1
ATOM 761 O O . LEU A 1 97 ? 2.331 -16.009 3.889 1.00 94.12 97 LEU A O 1
ATOM 765 N N . CYS A 1 98 ? 0.276 -16.848 4.208 1.00 96.00 98 CYS A N 1
ATOM 766 C CA . CYS A 1 98 ? 0.222 -17.564 2.935 1.00 96.00 98 CYS A CA 1
ATOM 767 C C . CYS A 1 98 ? 0.295 -16.591 1.747 1.00 96.00 98 CYS A C 1
ATOM 769 O O . CYS A 1 98 ? 1.112 -16.782 0.848 1.00 96.00 98 CYS A O 1
ATOM 771 N N . LEU A 1 99 ? -0.475 -15.496 1.781 1.00 94.88 99 LEU A N 1
ATOM 772 C CA . LEU A 1 99 ? -0.398 -14.446 0.762 1.00 94.88 99 LEU A CA 1
ATOM 773 C C . LEU A 1 99 ? 1.011 -13.839 0.679 1.00 94.88 99 LEU A C 1
ATOM 775 O O . LEU A 1 99 ? 1.546 -13.672 -0.413 1.00 94.88 99 LEU A O 1
ATOM 779 N N . LEU A 1 100 ? 1.629 -13.538 1.824 1.00 94.50 100 LEU A N 1
ATOM 780 C CA . LEU A 1 100 ? 2.991 -13.009 1.875 1.00 94.50 100 LEU A CA 1
ATOM 781 C C . LEU A 1 100 ? 4.013 -14.006 1.321 1.00 94.50 100 LEU A C 1
ATOM 783 O O . LEU A 1 100 ? 4.882 -13.601 0.557 1.00 94.50 100 LEU A O 1
ATOM 787 N N . ALA A 1 101 ? 3.894 -15.295 1.640 1.00 95.19 101 ALA A N 1
ATOM 788 C CA . ALA A 1 101 ? 4.768 -16.334 1.103 1.00 95.19 101 ALA A CA 1
ATOM 789 C C . ALA A 1 101 ? 4.690 -16.403 -0.430 1.00 95.19 101 ALA A C 1
ATOM 791 O O . ALA A 1 101 ? 5.723 -16.496 -1.088 1.00 95.19 101 ALA A O 1
ATOM 792 N N . VAL A 1 102 ? 3.488 -16.273 -1.005 1.00 95.00 102 VAL A N 1
ATOM 793 C CA . VAL A 1 102 ? 3.305 -16.191 -2.464 1.00 95.00 102 VAL A CA 1
ATOM 794 C C . VAL A 1 102 ? 3.987 -14.946 -3.033 1.00 95.00 102 VAL A C 1
ATOM 796 O O . VAL A 1 102 ? 4.717 -15.055 -4.013 1.00 95.00 102 VAL A O 1
ATOM 799 N N . VAL A 1 103 ? 3.811 -13.776 -2.411 1.00 93.56 103 VAL A N 1
ATOM 800 C CA . VAL A 1 103 ? 4.469 -12.529 -2.847 1.00 93.56 103 VAL A CA 1
ATOM 801 C C . VAL A 1 103 ? 5.987 -12.669 -2.831 1.00 93.56 103 VAL A C 1
ATOM 803 O O . VAL A 1 103 ? 6.641 -12.351 -3.821 1.00 93.56 103 VAL A O 1
ATOM 806 N N . TRP A 1 104 ? 6.548 -13.178 -1.735 1.00 94.44 104 TRP A N 1
ATOM 807 C CA . TRP A 1 104 ? 7.982 -13.423 -1.620 1.00 94.44 104 TRP A CA 1
ATOM 808 C C . TRP A 1 104 ? 8.472 -14.436 -2.655 1.00 94.44 104 TRP A C 1
ATOM 810 O O . TRP A 1 104 ? 9.494 -14.189 -3.285 1.00 94.44 104 TRP A O 1
ATOM 820 N N . GLY A 1 105 ? 7.727 -15.518 -2.892 1.00 93.06 105 GLY A N 1
ATOM 821 C CA . GLY A 1 105 ? 8.053 -16.516 -3.912 1.00 93.06 105 GLY A CA 1
ATOM 822 C C . GLY A 1 105 ? 8.061 -15.947 -5.333 1.00 93.06 105 GLY A C 1
ATOM 823 O O . GLY A 1 105 ? 8.990 -16.210 -6.091 1.00 93.06 105 GLY A O 1
ATOM 824 N N . VAL A 1 106 ? 7.074 -15.116 -5.689 1.00 91.31 106 VAL A N 1
ATOM 825 C CA . VAL A 1 106 ? 7.012 -14.455 -7.007 1.00 91.31 106 VAL A CA 1
ATOM 826 C C . VAL A 1 106 ? 8.135 -13.428 -7.163 1.00 91.31 106 VAL A C 1
ATOM 828 O O . VAL A 1 106 ? 8.753 -13.342 -8.224 1.00 91.31 106 VAL A O 1
ATOM 831 N N . CYS A 1 107 ? 8.434 -12.667 -6.108 1.00 89.31 107 CYS A N 1
ATOM 832 C CA . CYS A 1 107 ? 9.505 -11.676 -6.131 1.00 89.31 107 CYS A CA 1
ATOM 833 C C . CYS A 1 107 ? 10.905 -12.307 -6.103 1.00 89.31 107 CYS A C 1
ATOM 835 O O . CYS A 1 107 ? 11.827 -11.689 -6.625 1.00 89.31 107 CYS A O 1
ATOM 837 N N . ALA A 1 108 ? 11.079 -13.516 -5.552 1.00 87.94 108 ALA A N 1
ATOM 838 C CA . ALA A 1 108 ? 12.383 -14.140 -5.295 1.00 87.94 108 ALA A CA 1
ATOM 839 C C . ALA A 1 108 ? 13.324 -14.138 -6.509 1.00 87.94 108 ALA A C 1
ATOM 841 O O . ALA A 1 108 ? 14.500 -13.808 -6.378 1.00 87.94 108 ALA A O 1
ATOM 842 N N . PHE A 1 109 ? 12.800 -14.412 -7.705 1.00 82.88 109 PHE A N 1
ATOM 843 C CA . PHE A 1 109 ? 13.579 -14.449 -8.950 1.00 82.88 109 PHE A CA 1
ATOM 844 C C . PHE A 1 109 ? 14.113 -13.078 -9.405 1.00 82.88 109 PHE A C 1
ATOM 846 O O . PHE A 1 109 ? 14.902 -13.004 -10.345 1.00 82.88 109 PHE A O 1
ATOM 853 N N . ARG A 1 110 ? 13.671 -11.985 -8.773 1.00 80.56 110 ARG A N 1
ATOM 854 C CA . ARG A 1 110 ? 14.053 -10.597 -9.084 1.00 80.56 110 ARG A CA 1
ATOM 855 C C . ARG A 1 110 ? 14.809 -9.903 -7.953 1.00 80.56 110 ARG A C 1
ATOM 857 O O . ARG A 1 110 ? 15.206 -8.753 -8.117 1.00 80.56 110 ARG A O 1
ATOM 864 N N . LEU A 1 111 ? 15.036 -10.584 -6.833 1.00 81.06 111 LEU A N 1
ATOM 865 C CA . LEU A 1 111 ? 15.746 -10.035 -5.681 1.00 81.06 111 LEU A CA 1
ATOM 866 C C . LEU A 1 111 ? 17.265 -10.161 -5.864 1.00 81.06 111 LEU A C 1
ATOM 868 O O . LEU A 1 111 ? 17.916 -10.982 -5.224 1.00 81.06 111 LEU A O 1
ATOM 872 N N . THR A 1 112 ? 17.834 -9.383 -6.787 1.00 80.06 112 THR A N 1
ATOM 873 C CA . THR A 1 112 ? 19.268 -9.458 -7.129 1.00 80.06 112 THR A CA 1
ATOM 874 C C . THR A 1 112 ? 20.132 -8.481 -6.336 1.00 80.06 112 THR A C 1
ATOM 876 O O . THR A 1 112 ? 21.278 -8.792 -6.026 1.00 80.06 112 THR A O 1
ATOM 879 N N . ALA A 1 113 ? 19.598 -7.312 -5.972 1.00 81.31 113 ALA A N 1
ATOM 880 C CA . ALA A 1 113 ? 20.307 -6.301 -5.188 1.00 81.31 113 ALA A CA 1
ATOM 881 C C . ALA A 1 113 ? 19.643 -6.091 -3.824 1.00 81.31 113 ALA A C 1
ATOM 883 O O . ALA A 1 113 ? 18.423 -6.170 -3.705 1.00 81.31 113 ALA A O 1
ATOM 884 N N . TRP A 1 114 ? 20.423 -5.767 -2.791 1.00 79.56 114 TRP A N 1
ATOM 885 C CA . TRP A 1 114 ? 19.931 -5.657 -1.409 1.00 79.56 114 TRP A CA 1
ATOM 886 C C . TRP A 1 114 ? 18.729 -4.702 -1.251 1.00 79.56 114 TRP A C 1
ATOM 888 O O . TRP A 1 114 ? 17.811 -4.977 -0.482 1.00 79.56 114 TRP A O 1
ATOM 898 N N . TYR A 1 115 ? 18.679 -3.612 -2.022 1.00 79.00 115 TYR A N 1
ATOM 899 C CA . TYR A 1 115 ? 17.593 -2.631 -1.951 1.00 79.00 115 TYR A CA 1
ATOM 900 C C . TYR A 1 115 ? 16.299 -3.110 -2.634 1.00 79.00 115 TYR A C 1
ATOM 902 O O . TYR A 1 115 ? 15.228 -2.579 -2.354 1.00 79.00 115 TYR A O 1
ATOM 910 N N . THR A 1 116 ? 16.354 -4.141 -3.485 1.00 82.94 116 THR A N 1
ATOM 911 C CA . THR A 1 116 ? 15.162 -4.727 -4.135 1.00 82.94 116 THR A CA 1
ATOM 912 C C . THR A 1 116 ? 14.310 -5.560 -3.172 1.00 82.94 116 THR A C 1
ATOM 914 O O . THR A 1 116 ? 13.124 -5.765 -3.417 1.00 82.94 116 THR A O 1
ATOM 917 N N . PHE A 1 117 ? 14.880 -5.968 -2.031 1.00 88.81 117 PHE A N 1
ATOM 918 C CA . PHE A 1 117 ? 14.166 -6.633 -0.935 1.00 88.81 117 PHE A CA 1
ATOM 919 C C . PHE A 1 117 ? 13.295 -5.669 -0.129 1.00 88.81 117 PHE A C 1
ATOM 921 O O . PHE A 1 117 ? 12.376 -6.099 0.572 1.00 88.81 117 PHE A O 1
ATOM 928 N N . LEU A 1 118 ? 13.580 -4.368 -0.216 1.00 91.31 118 LEU A N 1
ATOM 929 C CA . LEU A 1 118 ? 12.959 -3.372 0.639 1.00 91.31 118 LEU A CA 1
ATOM 930 C C . LEU A 1 118 ? 11.444 -3.247 0.381 1.00 91.31 118 LEU A C 1
ATOM 932 O O . LEU A 1 118 ? 10.696 -3.360 1.352 1.00 91.31 118 LEU A O 1
ATOM 936 N N . PRO A 1 119 ? 10.938 -3.121 -0.865 1.00 91.50 119 PRO A N 1
ATOM 937 C CA . PRO A 1 119 ? 9.495 -3.000 -1.085 1.00 91.50 119 PRO A CA 1
ATOM 938 C C . PRO A 1 119 ? 8.680 -4.229 -0.614 1.00 91.50 119 PRO A C 1
ATOM 940 O O . PRO A 1 119 ? 7.693 -4.038 0.104 1.00 91.50 119 PRO A O 1
ATOM 943 N N . PRO A 1 120 ? 9.081 -5.491 -0.894 1.00 92.88 120 PRO A N 1
ATOM 944 C CA . PRO A 1 120 ? 8.410 -6.667 -0.323 1.00 92.88 120 PRO A CA 1
ATOM 945 C C . PRO A 1 120 ? 8.466 -6.739 1.211 1.00 92.88 120 PRO A C 1
ATOM 947 O O . PRO A 1 120 ? 7.480 -7.120 1.855 1.00 92.88 120 PRO A O 1
ATOM 950 N N . ALA A 1 121 ? 9.587 -6.340 1.821 1.00 94.31 121 ALA A N 1
ATOM 951 C CA . ALA A 1 121 ? 9.728 -6.301 3.275 1.00 94.31 121 ALA A CA 1
ATOM 952 C C . ALA A 1 121 ? 8.792 -5.266 3.914 1.00 94.31 121 ALA A C 1
ATOM 954 O O . ALA A 1 121 ? 8.075 -5.581 4.865 1.00 94.31 121 ALA A O 1
ATOM 955 N N . LEU A 1 122 ? 8.718 -4.058 3.356 1.00 95.12 122 LEU A N 1
ATOM 956 C CA . LEU A 1 122 ? 7.802 -3.019 3.827 1.00 95.12 122 LEU A CA 1
ATOM 957 C C . LEU A 1 122 ? 6.341 -3.452 3.691 1.00 95.12 122 LEU A C 1
ATOM 959 O O . LEU A 1 122 ? 5.549 -3.279 4.620 1.00 95.12 122 LEU A O 1
ATOM 963 N N . GLN A 1 123 ? 5.990 -4.085 2.568 1.00 94.62 123 GLN A N 1
ATOM 964 C CA . GLN A 1 123 ? 4.648 -4.621 2.356 1.00 94.62 123 GLN A CA 1
ATOM 965 C C . GLN A 1 123 ? 4.306 -5.728 3.362 1.00 94.62 123 GLN A C 1
ATOM 967 O O . GLN A 1 123 ? 3.156 -5.838 3.798 1.00 94.62 123 GLN A O 1
ATOM 972 N N . THR A 1 124 ? 5.297 -6.524 3.770 1.00 95.56 124 THR A N 1
ATOM 973 C CA . THR A 1 124 ? 5.157 -7.536 4.825 1.00 95.56 124 THR A CA 1
ATOM 974 C C . THR A 1 124 ? 4.836 -6.885 6.164 1.00 95.56 124 THR A C 1
ATOM 976 O O . THR A 1 124 ? 3.819 -7.220 6.774 1.00 95.56 124 THR A O 1
ATOM 979 N N . VAL A 1 125 ? 5.638 -5.902 6.584 1.00 96.06 125 VAL A N 1
ATOM 980 C CA . VAL A 1 125 ? 5.420 -5.155 7.834 1.00 96.06 125 VAL A CA 1
ATOM 981 C C . VAL A 1 125 ? 4.030 -4.526 7.847 1.00 96.06 125 VAL A C 1
ATOM 983 O O . VAL A 1 125 ? 3.260 -4.733 8.784 1.00 96.06 125 VAL A O 1
ATOM 986 N N . TYR A 1 126 ? 3.662 -3.826 6.775 1.00 96.00 126 TYR A N 1
ATOM 987 C CA . TYR A 1 126 ? 2.356 -3.189 6.678 1.00 96.00 126 T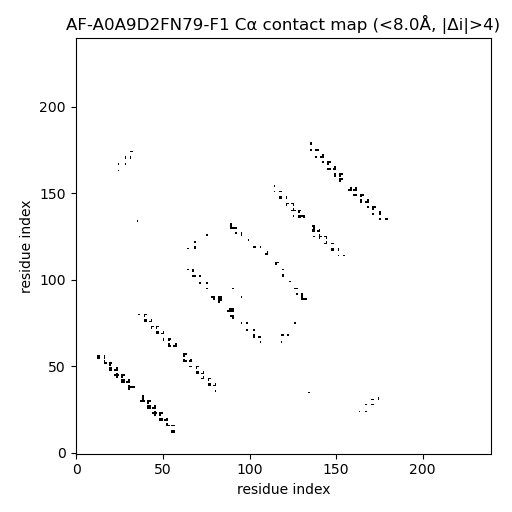YR A CA 1
ATOM 988 C C . TYR A 1 126 ? 1.202 -4.199 6.708 1.00 96.00 126 TYR A C 1
ATOM 990 O O . TYR A 1 126 ? 0.199 -3.975 7.387 1.00 96.00 126 TYR A O 1
ATOM 998 N N . THR A 1 127 ? 1.355 -5.347 6.044 1.00 95.31 127 THR A N 1
ATOM 999 C CA . THR A 1 127 ? 0.357 -6.422 6.079 1.00 95.31 127 THR A CA 1
ATOM 1000 C C . THR A 1 127 ? 0.162 -6.948 7.497 1.00 95.31 127 THR A C 1
ATOM 1002 O O . THR A 1 127 ? -0.978 -7.035 7.948 1.00 95.31 127 THR A O 1
ATOM 1005 N N . LEU A 1 128 ? 1.235 -7.199 8.247 1.00 94.88 128 LEU A N 1
ATOM 1006 C CA . LEU A 1 128 ? 1.134 -7.626 9.645 1.00 94.88 128 LEU A CA 1
ATOM 1007 C C . LEU A 1 128 ? 0.467 -6.556 10.524 1.00 94.88 128 LEU A C 1
ATOM 1009 O O . LEU A 1 128 ? -0.435 -6.872 11.300 1.00 94.88 128 LEU A O 1
ATOM 1013 N N . CYS A 1 129 ? 0.823 -5.280 10.349 1.00 94.44 129 CYS A N 1
ATOM 1014 C CA . CYS A 1 129 ? 0.170 -4.172 11.050 1.00 94.44 129 CYS A CA 1
ATOM 1015 C C . CYS A 1 129 ? -1.328 -4.072 10.721 1.00 94.44 129 CYS A C 1
ATOM 1017 O O . CYS A 1 129 ? -2.138 -3.785 11.605 1.00 94.44 129 CYS A O 1
ATOM 1019 N N . SER A 1 130 ? -1.721 -4.332 9.472 1.00 92.81 130 SER A N 1
ATOM 1020 C CA . SER A 1 130 ? -3.116 -4.233 9.024 1.00 92.81 130 SER A CA 1
ATOM 1021 C C . SER A 1 130 ? -4.041 -5.306 9.620 1.00 92.81 130 SER A C 1
ATOM 1023 O O . SER A 1 130 ? -5.245 -5.071 9.730 1.00 92.81 130 SER A O 1
ATOM 1025 N N . LEU A 1 131 ? -3.485 -6.435 10.085 1.00 92.56 131 LEU A N 1
ATOM 1026 C CA . LEU A 1 131 ? -4.230 -7.487 10.798 1.00 92.56 131 LEU A CA 1
ATOM 1027 C C . LEU A 1 131 ? -4.655 -7.068 12.208 1.00 92.56 131 LEU A C 1
ATOM 1029 O O . LEU A 1 131 ? -5.536 -7.681 12.811 1.00 92.56 131 LEU A O 1
ATOM 1033 N N . SER A 1 132 ? -4.029 -6.029 12.760 1.00 90.75 132 SER A N 1
ATOM 1034 C CA . SER A 1 132 ? -4.367 -5.555 14.093 1.00 90.75 132 SER A CA 1
ATOM 1035 C C . SER A 1 132 ? -5.776 -4.946 14.137 1.00 90.75 132 SER A C 1
ATOM 1037 O O . SER A 1 132 ? -6.244 -4.265 13.216 1.00 90.75 132 SER A O 1
ATOM 1039 N N . LYS A 1 133 ? -6.472 -5.154 15.260 1.00 86.75 133 LYS A N 1
ATOM 1040 C CA . LYS A 1 133 ? -7.765 -4.500 15.531 1.00 86.75 133 LYS A CA 1
ATOM 1041 C C . LYS A 1 133 ? -7.606 -2.988 15.722 1.00 86.75 133 LYS A C 1
ATOM 1043 O O . LYS A 1 133 ? -8.524 -2.226 15.430 1.00 86.75 133 LYS A O 1
ATOM 1048 N N . ASN A 1 134 ? -6.445 -2.555 16.215 1.00 88.75 134 ASN A N 1
ATOM 1049 C CA . ASN A 1 134 ? -6.180 -1.158 16.521 1.00 88.75 134 ASN A CA 1
ATOM 1050 C C . ASN A 1 134 ? -5.850 -0.370 15.247 1.00 88.75 134 ASN A C 1
ATOM 1052 O O . ASN A 1 134 ? -4.808 -0.567 14.625 1.00 88.75 134 ASN A O 1
ATOM 1056 N N . TYR A 1 135 ? -6.712 0.583 14.894 1.00 89.19 135 TYR A N 1
ATOM 1057 C CA . TYR A 1 135 ? -6.520 1.406 13.702 1.00 89.19 135 TYR A CA 1
ATOM 1058 C C . TYR A 1 135 ? -5.240 2.260 13.749 1.00 89.19 135 TYR A C 1
ATOM 1060 O O . TYR A 1 135 ? -4.658 2.544 12.704 1.00 89.19 135 TYR A O 1
ATOM 1068 N N . PHE A 1 136 ? -4.751 2.607 14.944 1.00 90.12 136 PHE A N 1
ATOM 1069 C CA . PHE A 1 136 ? -3.481 3.317 15.101 1.00 90.12 136 PHE A CA 1
ATOM 1070 C C . PHE A 1 136 ? -2.294 2.503 14.568 1.00 90.12 136 PHE A C 1
ATOM 1072 O O . PHE A 1 136 ? -1.457 3.039 13.851 1.00 90.12 136 PHE A O 1
ATOM 1079 N N . VAL A 1 137 ? -2.253 1.197 14.852 1.00 92.69 137 VAL A N 1
ATOM 1080 C CA . VAL A 1 137 ? -1.169 0.306 14.404 1.00 92.69 137 VAL A CA 1
ATOM 1081 C C . VAL A 1 137 ? -1.160 0.188 12.879 1.00 92.69 137 VAL A C 1
ATOM 1083 O O . VAL A 1 137 ? -0.095 0.210 12.270 1.00 92.69 137 VAL A O 1
ATOM 1086 N N . LEU A 1 138 ? -2.335 0.150 12.246 1.00 93.12 138 LEU A N 1
ATOM 1087 C CA . LEU A 1 138 ? -2.451 0.191 10.787 1.00 93.12 138 LEU A CA 1
ATOM 1088 C C . LEU A 1 138 ? -1.895 1.502 10.205 1.00 93.12 138 LEU A C 1
ATOM 1090 O O . LEU A 1 138 ? -1.176 1.454 9.209 1.00 93.12 138 LEU A O 1
ATOM 1094 N N . LYS A 1 139 ? -2.172 2.657 10.827 1.00 93.06 139 LYS A N 1
ATOM 1095 C CA . LYS A 1 139 ? -1.624 3.952 10.384 1.00 93.06 139 LYS A CA 1
ATOM 1096 C C . LYS A 1 139 ? -0.106 4.035 10.546 1.00 93.06 139 LYS A C 1
ATOM 1098 O O . LYS A 1 139 ? 0.568 4.501 9.636 1.00 93.06 139 LYS A O 1
ATOM 1103 N N . VAL A 1 140 ? 0.432 3.538 11.661 1.00 93.38 140 VAL A N 1
ATOM 1104 C CA . VAL A 1 140 ? 1.886 3.442 11.870 1.00 93.38 140 VAL A CA 1
ATOM 1105 C C . VAL A 1 140 ? 2.518 2.515 10.831 1.00 93.38 140 VAL A C 1
ATOM 1107 O O . VAL A 1 140 ? 3.524 2.874 10.231 1.00 93.38 140 VAL A O 1
ATOM 1110 N N . GLY A 1 141 ? 1.901 1.365 10.549 1.00 94.69 141 GLY A N 1
ATOM 1111 C CA . GLY A 1 141 ? 2.363 0.465 9.492 1.00 94.69 141 GLY A CA 1
ATOM 1112 C C . GLY A 1 141 ? 2.361 1.128 8.113 1.00 94.69 141 GLY A C 1
ATOM 1113 O O . GLY A 1 141 ? 3.320 0.972 7.364 1.00 94.69 141 GLY A O 1
ATOM 1114 N N . ALA A 1 142 ? 1.317 1.901 7.791 1.00 94.44 142 ALA A N 1
ATOM 1115 C CA . ALA A 1 142 ? 1.269 2.678 6.555 1.00 94.44 142 ALA A CA 1
ATOM 1116 C C . ALA A 1 142 ? 2.393 3.722 6.521 1.00 94.44 142 ALA A C 1
ATOM 1118 O O . ALA A 1 142 ? 3.069 3.852 5.513 1.00 94.44 142 ALA A O 1
ATOM 1119 N N . LEU A 1 143 ? 2.663 4.410 7.634 1.00 95.69 143 LEU A N 1
ATOM 1120 C CA . LEU A 1 143 ? 3.751 5.384 7.709 1.00 95.69 143 LEU A CA 1
ATOM 1121 C C . LEU A 1 143 ? 5.118 4.737 7.457 1.00 95.69 143 LEU A C 1
ATOM 1123 O O . LEU A 1 143 ? 5.939 5.314 6.746 1.00 95.69 143 LEU A O 1
ATOM 1127 N N . VAL A 1 144 ? 5.350 3.543 8.012 1.00 96.50 144 VAL A N 1
ATOM 1128 C CA . VAL A 1 144 ? 6.579 2.769 7.786 1.00 96.50 144 VAL A CA 1
ATOM 1129 C C . VAL A 1 144 ? 6.697 2.365 6.318 1.00 96.50 144 VAL A C 1
ATOM 1131 O O . VAL A 1 144 ? 7.756 2.567 5.729 1.00 96.50 144 VAL A O 1
ATOM 1134 N N . LEU A 1 145 ? 5.616 1.860 5.713 1.00 95.56 145 LEU A N 1
ATOM 1135 C CA . LEU A 1 145 ? 5.574 1.523 4.288 1.00 95.56 145 LEU A CA 1
ATOM 1136 C C . LEU A 1 145 ? 5.908 2.736 3.421 1.00 95.56 145 LEU A C 1
ATOM 1138 O O . LEU A 1 145 ? 6.820 2.674 2.600 1.00 95.56 145 LEU A O 1
ATOM 1142 N N . GLU A 1 146 ? 5.207 3.848 3.635 1.00 95.62 146 GLU A N 1
ATOM 1143 C CA . GLU A 1 146 ? 5.382 5.034 2.809 1.00 95.62 146 GLU A CA 1
ATOM 1144 C C . GLU A 1 146 ? 6.776 5.665 3.000 1.00 95.62 146 GLU A C 1
ATOM 1146 O O . GLU A 1 146 ? 7.401 6.098 2.034 1.00 95.62 146 GLU A O 1
ATOM 1151 N N . SER A 1 147 ? 7.310 5.680 4.223 1.00 95.38 147 SER A N 1
ATOM 1152 C CA . SER A 1 147 ? 8.660 6.202 4.494 1.00 95.38 147 SER A CA 1
ATOM 1153 C C . SER A 1 147 ? 9.750 5.297 3.920 1.00 95.38 147 SER A C 1
ATOM 1155 O O . SER A 1 147 ? 10.741 5.776 3.372 1.00 95.38 147 SER A O 1
ATOM 1157 N N . GLY A 1 148 ? 9.573 3.979 3.998 1.00 94.75 148 GLY A N 1
ATOM 1158 C CA . GLY A 1 148 ? 10.514 3.037 3.406 1.00 94.75 148 GLY A CA 1
ATOM 1159 C C . GLY A 1 148 ? 10.509 3.096 1.876 1.00 94.75 148 GLY A C 1
ATOM 1160 O O . GLY A 1 148 ? 11.573 3.068 1.261 1.00 94.75 148 GLY A O 1
ATOM 1161 N N . ASN A 1 149 ? 9.338 3.272 1.257 1.00 92.56 149 ASN A N 1
ATOM 1162 C CA . ASN A 1 149 ? 9.237 3.505 -0.184 1.00 92.56 149 ASN A CA 1
ATOM 1163 C C . ASN A 1 149 ? 9.884 4.838 -0.592 1.00 92.56 149 ASN A C 1
ATOM 1165 O O . ASN A 1 149 ? 10.421 4.942 -1.693 1.00 92.56 149 ASN A O 1
ATOM 1169 N N . LEU A 1 150 ? 9.892 5.851 0.288 1.00 94.19 150 LEU A N 1
ATOM 1170 C CA . LEU A 1 150 ? 10.573 7.126 0.023 1.00 94.19 150 LEU A CA 1
ATOM 1171 C C . LEU A 1 150 ? 12.079 6.905 -0.058 1.00 94.19 150 LEU A C 1
ATOM 1173 O O . LEU A 1 150 ? 12.720 7.343 -1.010 1.00 94.19 150 LEU A O 1
ATOM 1177 N N . PHE A 1 151 ? 12.618 6.175 0.917 1.00 93.19 151 PHE A N 1
ATOM 1178 C CA . PHE A 1 151 ? 14.024 5.799 0.948 1.00 93.19 151 PHE A CA 1
ATOM 1179 C C . PHE A 1 151 ? 14.417 4.937 -0.259 1.00 93.19 151 PHE A C 1
ATOM 1181 O O . PHE A 1 151 ? 15.454 5.181 -0.878 1.00 93.19 151 PHE A O 1
ATOM 1188 N N . TYR A 1 152 ? 13.569 3.976 -0.638 1.00 91.12 152 TYR A N 1
ATOM 1189 C CA . TYR A 1 152 ? 13.759 3.175 -1.846 1.00 91.12 152 TYR A CA 1
ATOM 1190 C C . TYR A 1 152 ? 13.835 4.063 -3.095 1.00 91.12 152 TYR A C 1
ATOM 1192 O O . TYR A 1 152 ? 14.837 4.024 -3.805 1.00 91.12 152 TYR A O 1
ATOM 1200 N N . ASN A 1 153 ? 12.829 4.918 -3.319 1.00 90.69 153 ASN A N 1
ATOM 1201 C CA . ASN A 1 153 ? 12.764 5.810 -4.481 1.00 90.69 153 ASN A CA 1
ATOM 1202 C C . ASN A 1 153 ? 13.947 6.787 -4.539 1.00 90.69 153 ASN A C 1
ATOM 1204 O O . ASN A 1 153 ? 14.444 7.079 -5.625 1.00 90.69 153 ASN A O 1
ATOM 1208 N N . ALA A 1 154 ? 14.423 7.265 -3.385 1.00 90.88 154 ALA A N 1
ATOM 1209 C CA . ALA A 1 154 ? 15.626 8.086 -3.295 1.00 90.88 154 ALA A CA 1
ATOM 1210 C C . ALA A 1 154 ? 16.890 7.306 -3.686 1.00 90.88 154 ALA A C 1
ATOM 1212 O O . ALA A 1 154 ? 17.722 7.825 -4.425 1.00 90.88 154 ALA A O 1
ATOM 1213 N N . SER A 1 155 ? 17.000 6.049 -3.250 1.00 88.50 155 SER A N 1
ATOM 1214 C CA . SER A 1 155 ? 18.151 5.183 -3.533 1.00 88.50 155 SER A CA 1
ATOM 1215 C C . SER A 1 155 ? 18.265 4.811 -5.014 1.00 88.50 155 SER A C 1
ATOM 1217 O O . SER A 1 155 ? 19.372 4.719 -5.534 1.00 88.50 155 SER A O 1
ATOM 1219 N N . VAL A 1 156 ? 17.134 4.624 -5.704 1.00 85.81 156 VAL A N 1
ATOM 1220 C CA . VAL A 1 156 ? 17.103 4.313 -7.148 1.00 85.81 156 VAL A CA 1
ATOM 1221 C C . VAL A 1 156 ? 17.043 5.560 -8.043 1.00 85.81 156 VAL A C 1
ATOM 1223 O O . VAL A 1 156 ? 17.002 5.438 -9.263 1.00 85.81 156 VAL A O 1
ATOM 1226 N N . GLY A 1 157 ? 17.021 6.769 -7.465 1.00 85.38 157 GLY A N 1
ATOM 1227 C CA . GLY A 1 157 ? 16.972 8.028 -8.221 1.00 85.38 157 GLY A CA 1
ATOM 1228 C C . GLY A 1 157 ? 15.629 8.313 -8.912 1.00 85.38 157 GLY A C 1
ATOM 1229 O O . GLY A 1 157 ? 15.569 9.077 -9.875 1.00 85.38 157 GLY A O 1
ATOM 1230 N N . ALA A 1 158 ? 14.528 7.722 -8.442 1.00 85.94 158 ALA A N 1
ATOM 1231 C CA . ALA A 1 158 ? 13.201 7.882 -9.033 1.00 85.94 158 ALA A CA 1
ATOM 1232 C C . ALA A 1 158 ? 12.515 9.178 -8.554 1.00 85.94 158 ALA A C 1
ATOM 1234 O O . ALA A 1 158 ? 11.604 9.141 -7.727 1.00 85.94 158 ALA A O 1
ATOM 1235 N N . TYR A 1 159 ? 12.915 10.337 -9.089 1.00 86.94 159 TYR A N 1
ATOM 1236 C CA . TYR A 1 159 ? 12.462 11.665 -8.629 1.00 86.94 159 TYR A CA 1
ATOM 1237 C C . TYR A 1 159 ? 10.937 11.857 -8.570 1.00 86.94 159 TYR A C 1
ATOM 1239 O O . TYR A 1 159 ? 10.416 12.393 -7.593 1.00 86.94 159 TYR A O 1
ATOM 1247 N N . ILE A 1 160 ? 10.196 11.386 -9.579 1.00 86.00 160 ILE A N 1
ATOM 1248 C CA . ILE A 1 160 ? 8.722 11.451 -9.567 1.00 86.00 160 ILE A CA 1
ATOM 1249 C C . ILE A 1 160 ? 8.142 10.562 -8.457 1.00 86.00 160 ILE A C 1
ATOM 1251 O O . ILE A 1 160 ? 7.188 10.951 -7.780 1.00 86.00 160 ILE A O 1
ATOM 1255 N N . GLY A 1 161 ? 8.753 9.397 -8.225 1.00 87.19 161 GLY A N 1
ATOM 1256 C CA . GLY A 1 161 ? 8.419 8.517 -7.108 1.00 87.19 161 GLY A CA 1
ATOM 1257 C C . GLY A 1 161 ? 8.666 9.191 -5.759 1.00 87.19 161 GLY A C 1
ATOM 1258 O O . GLY A 1 161 ? 7.803 9.128 -4.890 1.00 87.19 161 GLY A O 1
ATOM 1259 N N . ILE A 1 162 ? 9.783 9.909 -5.601 1.00 91.81 162 ILE A N 1
ATOM 1260 C CA . ILE A 1 162 ? 10.099 10.681 -4.387 1.00 91.81 162 ILE A CA 1
ATOM 1261 C C . ILE A 1 162 ? 9.001 11.714 -4.107 1.00 91.81 162 ILE A C 1
ATOM 1263 O O . ILE A 1 162 ? 8.463 11.739 -3.003 1.00 91.81 162 ILE A O 1
ATOM 1267 N N . LEU A 1 163 ? 8.618 12.526 -5.099 1.00 91.81 163 LEU A N 1
ATOM 1268 C CA . LEU A 1 163 ? 7.582 13.555 -4.931 1.00 91.81 163 LEU A CA 1
ATOM 1269 C C . LEU A 1 163 ? 6.240 12.961 -4.493 1.00 91.81 163 LEU A C 1
ATOM 1271 O O . LEU A 1 163 ? 5.641 13.426 -3.522 1.00 91.81 163 LEU A O 1
ATOM 1275 N N . ARG A 1 164 ? 5.792 11.893 -5.166 1.00 92.00 164 ARG A N 1
ATOM 1276 C CA . ARG A 1 164 ? 4.582 11.148 -4.789 1.00 92.00 164 ARG A CA 1
ATOM 1277 C C . ARG A 1 164 ? 4.662 10.688 -3.335 1.00 92.00 164 ARG A C 1
ATOM 1279 O O . ARG A 1 164 ? 3.717 10.848 -2.567 1.00 92.00 164 ARG A O 1
ATOM 1286 N N . GLN A 1 165 ? 5.804 10.133 -2.961 1.00 94.69 165 GLN A N 1
ATOM 1287 C CA . GLN A 1 165 ? 5.996 9.509 -1.669 1.00 94.69 165 GLN A CA 1
ATOM 1288 C C . GLN A 1 165 ? 6.073 10.523 -0.522 1.00 94.69 165 GLN A C 1
ATOM 1290 O O . GLN A 1 165 ? 5.547 10.260 0.556 1.00 94.69 165 GLN A O 1
ATOM 1295 N N . VAL A 1 166 ? 6.622 11.717 -0.766 1.00 96.12 166 VAL A N 1
ATOM 1296 C CA . VAL A 1 166 ? 6.568 12.846 0.178 1.00 96.12 166 VAL A CA 1
ATOM 1297 C C . VAL A 1 166 ? 5.119 13.228 0.488 1.00 96.12 166 VAL A C 1
ATOM 1299 O O . VAL A 1 166 ? 4.757 13.364 1.658 1.00 96.12 166 VAL A O 1
ATOM 1302 N N . VAL A 1 167 ? 4.265 13.339 -0.536 1.00 96.31 167 VAL A N 1
ATOM 1303 C CA . VAL A 1 167 ? 2.836 13.654 -0.351 1.00 96.31 167 VAL A CA 1
ATOM 1304 C C . VAL A 1 167 ? 2.138 12.578 0.487 1.00 96.31 167 VAL A C 1
ATOM 1306 O O . VAL A 1 167 ? 1.376 12.905 1.401 1.00 96.31 167 VAL A O 1
ATOM 1309 N N . LEU A 1 168 ? 2.423 11.298 0.223 1.00 95.69 168 LEU A N 1
ATOM 1310 C CA . LEU A 1 168 ? 1.864 10.178 0.984 1.00 95.69 168 LEU A CA 1
ATOM 1311 C C . LEU A 1 168 ? 2.307 10.199 2.449 1.00 95.69 168 LEU A C 1
ATOM 1313 O O . LEU A 1 168 ? 1.461 10.126 3.338 1.00 95.69 168 LEU A O 1
ATOM 1317 N N . VAL A 1 169 ? 3.605 10.370 2.711 1.00 96.50 169 VAL A N 1
ATOM 1318 C CA . VAL A 1 169 ? 4.150 10.434 4.075 1.00 96.50 169 VAL A CA 1
ATOM 1319 C C . VAL A 1 169 ? 3.507 11.574 4.865 1.00 96.50 169 VAL A C 1
ATOM 1321 O O . VAL A 1 169 ? 2.998 11.342 5.962 1.00 96.50 169 VAL A O 1
ATOM 1324 N N . ILE A 1 170 ? 3.447 12.786 4.299 1.00 96.12 170 ILE A N 1
ATOM 1325 C CA . ILE A 1 170 ? 2.807 13.938 4.954 1.00 96.12 170 ILE A CA 1
ATOM 1326 C C . ILE A 1 170 ? 1.330 13.640 5.243 1.00 96.12 170 ILE A C 1
ATOM 1328 O O . ILE A 1 170 ? 0.859 13.873 6.358 1.00 96.12 170 ILE A O 1
ATOM 1332 N N . SER A 1 171 ? 0.605 13.072 4.275 1.00 94.69 171 SER A N 1
ATOM 1333 C CA . SER A 1 171 ? -0.808 12.716 4.440 1.00 94.69 171 SER A CA 1
ATOM 1334 C C . SER A 1 171 ? -1.032 11.728 5.591 1.00 94.69 171 SER A C 1
ATOM 1336 O O . SER A 1 171 ? -1.907 11.939 6.440 1.00 94.69 171 SER A O 1
ATOM 1338 N N . VAL A 1 172 ? -0.201 10.684 5.679 1.00 94.38 172 VAL A N 1
ATOM 1339 C CA . VAL A 1 172 ? -0.271 9.691 6.759 1.00 94.38 172 VAL A CA 1
ATOM 1340 C C . VAL A 1 172 ? 0.062 10.315 8.112 1.00 94.38 172 VAL A C 1
ATOM 1342 O O . VAL A 1 172 ? -0.638 10.030 9.087 1.00 94.38 172 VAL A O 1
ATOM 1345 N N . ILE A 1 173 ? 1.079 11.181 8.196 1.00 94.94 173 ILE A N 1
ATOM 1346 C CA . ILE A 1 173 ? 1.452 11.878 9.438 1.00 94.94 173 ILE A CA 1
ATOM 1347 C C . ILE A 1 173 ? 0.278 12.716 9.946 1.00 94.94 173 ILE A C 1
ATOM 1349 O O . ILE A 1 173 ? -0.161 12.525 11.084 1.00 94.94 173 ILE A O 1
ATOM 1353 N N . VAL A 1 174 ? -0.275 13.586 9.095 1.00 94.31 174 VAL A N 1
ATOM 1354 C CA . VAL A 1 174 ? -1.422 14.442 9.440 1.00 94.31 174 VAL A CA 1
ATOM 1355 C C . VAL A 1 174 ? -2.586 13.590 9.935 1.00 94.31 174 VAL A C 1
ATOM 1357 O O . VAL A 1 174 ? -3.156 13.846 10.997 1.00 94.31 174 VAL A O 1
ATOM 1360 N N . SER A 1 175 ? -2.891 12.514 9.212 1.00 92.06 175 SER A N 1
ATOM 1361 C CA . SER A 1 175 ? -3.981 11.613 9.564 1.00 92.06 175 SER A CA 1
ATOM 1362 C C . SER A 1 175 ? -3.748 10.858 10.884 1.00 92.06 175 SER A C 1
ATOM 1364 O O . SER A 1 175 ? -4.682 10.616 11.654 1.00 92.06 175 SER A O 1
ATOM 1366 N N . THR A 1 176 ? -2.501 10.489 11.177 1.00 91.19 176 THR A N 1
ATOM 1367 C CA . THR A 1 176 ? -2.121 9.794 12.416 1.00 91.19 176 THR A CA 1
ATOM 1368 C C . THR A 1 176 ? -2.222 10.721 13.623 1.00 91.19 176 THR A C 1
ATOM 1370 O O . THR A 1 176 ? -2.774 10.323 14.650 1.00 91.19 176 THR A O 1
ATOM 1373 N N . ILE A 1 177 ? -1.767 11.971 13.494 1.00 91.75 177 ILE A N 1
ATOM 1374 C CA . ILE A 1 177 ? -1.877 12.998 14.542 1.00 91.75 177 ILE A CA 1
ATOM 1375 C C . ILE A 1 177 ? -3.349 13.328 14.822 1.00 91.75 177 ILE A C 1
ATOM 1377 O O . ILE A 1 177 ? -3.771 13.361 15.984 1.00 91.75 177 ILE A O 1
ATOM 1381 N N . ALA A 1 178 ? -4.156 13.515 13.774 1.00 89.56 178 ALA A N 1
ATOM 1382 C CA . ALA A 1 178 ? -5.593 13.754 13.902 1.00 89.56 178 ALA A CA 1
ATOM 1383 C C . ALA A 1 178 ? -6.297 12.610 14.653 1.00 89.56 178 ALA A C 1
ATOM 1385 O O . ALA A 1 178 ? -7.080 12.848 15.571 1.00 89.56 178 ALA A O 1
ATOM 1386 N N . TYR A 1 179 ? -5.960 11.358 14.341 1.00 88.56 179 TYR A N 1
ATOM 1387 C CA . TYR A 1 179 ? -6.514 10.208 15.052 1.00 88.56 179 TYR A CA 1
ATOM 1388 C C . TYR A 1 179 ? -6.051 10.129 16.518 1.00 88.56 179 TYR A C 1
ATOM 1390 O O . TYR A 1 179 ? -6.863 9.912 17.417 1.00 88.56 179 TYR A O 1
ATOM 1398 N N . ALA A 1 180 ? -4.758 10.336 16.783 1.00 87.75 180 ALA A N 1
ATOM 1399 C CA . ALA A 1 180 ? -4.206 10.285 18.136 1.00 87.75 180 ALA A CA 1
ATOM 1400 C C . ALA A 1 180 ? -4.800 11.374 19.046 1.00 87.75 180 ALA A C 1
ATOM 1402 O O . ALA A 1 180 ? -5.122 11.113 20.206 1.00 87.75 180 ALA A O 1
ATOM 1403 N N . SER A 1 181 ? -4.980 12.588 18.520 1.00 87.56 181 SER A N 1
ATOM 1404 C CA . SER A 1 181 ? -5.620 13.688 19.249 1.00 87.56 181 SER A CA 1
ATOM 1405 C C . SER A 1 181 ? -7.096 13.408 19.554 1.00 87.56 181 SER A C 1
ATOM 1407 O O . SER A 1 181 ? -7.529 13.645 20.682 1.00 87.56 181 SER A O 1
ATOM 1409 N N . ALA A 1 182 ? -7.850 12.831 18.612 1.00 86.06 182 ALA A N 1
ATOM 1410 C CA . ALA A 1 182 ? -9.236 12.420 18.841 1.00 86.06 182 ALA A CA 1
ATOM 1411 C C . ALA A 1 182 ? -9.348 11.359 19.951 1.00 86.06 182 ALA A C 1
ATOM 1413 O O . ALA A 1 182 ? -10.192 11.481 20.838 1.00 86.06 182 ALA A O 1
ATOM 1414 N N . LEU A 1 183 ? -8.446 10.370 19.955 1.00 84.06 183 LEU A N 1
ATOM 1415 C CA . LEU A 1 183 ? -8.408 9.327 20.983 1.00 84.06 183 LEU A CA 1
ATOM 1416 C C . LEU A 1 183 ? -8.102 9.897 22.379 1.00 84.06 183 LEU A C 1
ATOM 1418 O O . LEU A 1 183 ? -8.715 9.495 23.366 1.00 84.06 183 LEU A O 1
ATOM 1422 N N . ARG A 1 184 ? -7.177 10.865 22.469 1.00 84.94 184 ARG A N 1
ATOM 1423 C CA . ARG A 1 184 ? -6.867 11.557 23.734 1.00 84.94 184 ARG A CA 1
ATOM 1424 C C . ARG A 1 184 ? -8.071 12.330 24.269 1.00 84.94 184 ARG A C 1
ATOM 1426 O O . ARG A 1 184 ? -8.349 12.241 25.459 1.00 84.94 184 ARG A O 1
ATOM 1433 N N . ARG A 1 185 ? -8.807 13.035 23.401 1.00 84.38 185 ARG A N 1
ATOM 1434 C CA . ARG A 1 185 ? -10.017 13.782 23.792 1.00 84.38 185 ARG A CA 1
ATOM 1435 C C . ARG A 1 185 ? -11.108 12.869 24.349 1.00 84.38 185 ARG A C 1
ATOM 1437 O O . ARG A 1 185 ? -11.714 13.220 25.353 1.00 84.38 185 ARG A O 1
ATOM 1444 N N . GLN A 1 186 ? -11.321 11.701 23.741 1.00 80.94 186 GLN A N 1
ATOM 1445 C CA . GLN A 1 186 ? -12.280 10.715 24.252 1.00 80.94 186 GLN A CA 1
ATOM 1446 C C . GLN A 1 186 ? -11.883 10.208 25.640 1.00 80.94 186 GLN A C 1
ATOM 1448 O O . GLN A 1 186 ? -12.687 10.274 26.562 1.00 80.94 186 GLN A O 1
ATOM 1453 N N . LYS A 1 187 ? -10.615 9.816 25.823 1.00 79.88 187 LYS A N 1
ATOM 1454 C CA . LYS A 1 187 ? -10.126 9.346 27.125 1.00 79.88 187 LYS A CA 1
ATOM 1455 C C . LYS A 1 187 ? -10.294 10.398 28.230 1.00 79.88 187 LYS A C 1
ATOM 1457 O O . LYS A 1 187 ? -10.646 10.046 29.350 1.00 79.88 187 LYS A O 1
ATOM 1462 N N . SER A 1 188 ? -10.049 11.675 27.934 1.00 75.62 188 SER A N 1
ATOM 1463 C CA . SER A 1 188 ? -10.270 12.764 28.895 1.00 75.62 188 SER A CA 1
ATOM 1464 C C . SER A 1 188 ? -11.751 12.963 29.236 1.00 75.62 188 SER A C 1
ATOM 1466 O O . SER A 1 188 ? -12.066 13.180 30.401 1.00 75.62 188 SER A O 1
ATOM 1468 N N . ALA A 1 189 ? -12.654 12.853 28.257 1.00 73.19 189 ALA A N 1
ATOM 1469 C CA . ALA A 1 189 ? -14.094 12.970 28.486 1.00 73.19 189 ALA A CA 1
ATOM 1470 C C . ALA A 1 189 ? -14.647 11.818 29.345 1.00 73.19 189 ALA A C 1
ATOM 1472 O O . ALA A 1 189 ? -15.429 12.064 30.261 1.00 73.19 189 ALA A O 1
ATOM 1473 N N . ASP A 1 190 ? -14.190 10.586 29.105 1.00 70.81 190 ASP A N 1
ATOM 1474 C CA . ASP A 1 190 ? -14.608 9.413 29.884 1.00 70.81 190 ASP A CA 1
ATOM 1475 C C . ASP A 1 190 ? -14.161 9.520 31.353 1.00 70.81 190 ASP A C 1
ATOM 1477 O O . ASP A 1 190 ? -14.923 9.204 32.263 1.00 70.81 190 ASP A O 1
ATOM 1481 N N . ILE A 1 191 ? -12.949 10.031 31.607 1.00 72.00 191 ILE A N 1
ATOM 1482 C CA . ILE A 1 191 ? -12.443 10.261 32.971 1.00 72.00 191 ILE A CA 1
ATOM 1483 C C . ILE A 1 191 ? -13.266 11.341 33.690 1.00 72.00 191 ILE A C 1
ATOM 1485 O O . ILE A 1 191 ? -13.604 11.173 34.861 1.00 72.00 191 ILE A O 1
ATOM 1489 N N . SER A 1 192 ? -13.635 12.425 33.001 1.00 67.62 192 SER A N 1
ATOM 1490 C CA . SER A 1 192 ? -14.505 13.460 33.574 1.00 67.62 192 SER A CA 1
ATOM 1491 C C . SER A 1 192 ? -15.924 12.955 33.866 1.00 67.62 192 SER A C 1
ATOM 1493 O O . SER A 1 192 ? -16.527 13.414 34.830 1.00 67.62 192 SER A O 1
ATOM 1495 N N . ALA A 1 193 ? -16.444 11.992 33.097 1.00 59.84 193 ALA A N 1
ATOM 1496 C CA . ALA A 1 193 ? -17.765 11.401 33.329 1.00 59.84 193 ALA A CA 1
ATOM 1497 C C . ALA A 1 193 ? -17.812 10.445 34.539 1.00 59.84 193 ALA A C 1
ATOM 1499 O O . ALA A 1 193 ? -18.850 10.328 35.181 1.00 59.84 193 ALA A O 1
ATOM 1500 N N . VAL A 1 194 ? -16.697 9.789 34.882 1.00 60.88 194 VAL A N 1
ATOM 1501 C CA . VAL A 1 194 ? -16.591 8.910 36.067 1.00 60.88 194 VAL A CA 1
ATOM 1502 C C . VAL A 1 194 ? -16.350 9.711 37.361 1.00 60.88 194 VAL A C 1
ATOM 1504 O O . VAL A 1 194 ? -16.637 9.229 38.452 1.00 60.88 194 VAL A O 1
ATOM 1507 N N . GLY A 1 195 ? -15.864 10.953 37.257 1.00 50.94 195 GLY A N 1
ATOM 1508 C CA . GLY A 1 195 ? -15.571 11.842 38.390 1.00 50.94 195 GLY A CA 1
ATOM 1509 C C . GLY A 1 195 ? -16.765 12.609 38.977 1.00 50.94 195 GLY A C 1
ATOM 1510 O O . GLY A 1 195 ? -16.566 13.445 39.858 1.00 50.94 195 GLY A O 1
ATOM 1511 N N . HIS A 1 196 ? -17.991 12.369 38.511 1.00 45.25 196 HIS A N 1
ATOM 1512 C CA . HIS A 1 196 ? -19.201 12.832 39.192 1.00 45.25 196 HIS A CA 1
ATOM 1513 C C . HIS A 1 196 ? -19.849 11.642 39.900 1.00 45.25 196 HIS A C 1
ATOM 1515 O O . HIS A 1 196 ? -20.572 10.886 39.248 1.00 45.25 196 HIS A O 1
ATOM 1521 N N . PRO A 1 197 ? -19.601 11.436 41.214 1.00 42.12 197 PRO A N 1
ATOM 1522 C CA . PRO A 1 197 ? -20.492 10.589 41.989 1.00 42.12 197 PRO A CA 1
ATOM 1523 C C . PRO A 1 197 ? -21.899 11.145 41.794 1.00 42.12 197 PRO A C 1
ATOM 1525 O O . PRO A 1 197 ? -22.102 12.358 41.882 1.00 42.12 197 PRO A O 1
ATOM 1528 N N . ALA A 1 198 ? -22.838 10.264 41.449 1.00 44.69 198 ALA A N 1
ATOM 1529 C CA . ALA A 1 198 ? -24.248 10.595 41.430 1.00 44.69 198 ALA A CA 1
ATOM 1530 C C . ALA A 1 198 ? -24.566 11.256 42.772 1.00 44.69 198 ALA A C 1
ATOM 1532 O O . ALA A 1 198 ? -24.520 10.601 43.812 1.00 44.69 198 ALA A O 1
ATOM 1533 N N . ALA A 1 199 ? -24.783 12.571 42.757 1.00 44.41 199 ALA A N 1
ATOM 1534 C CA . ALA A 1 199 ? -25.394 13.233 43.885 1.00 44.41 199 ALA A CA 1
ATOM 1535 C C . ALA A 1 199 ? -26.734 12.524 44.078 1.00 44.41 199 ALA A C 1
ATOM 1537 O O . ALA A 1 199 ? -27.537 12.470 43.146 1.00 44.41 199 ALA A O 1
ATOM 1538 N N . ASP A 1 200 ? -26.891 11.904 45.245 1.00 37.84 200 ASP A N 1
ATOM 1539 C CA . ASP A 1 200 ? -28.137 11.354 45.753 1.00 37.84 200 ASP A CA 1
ATOM 1540 C C . ASP A 1 200 ? -29.255 12.378 45.520 1.00 37.84 200 ASP A C 1
ATOM 1542 O O . ASP A 1 200 ? -29.435 13.322 46.288 1.00 37.84 200 ASP A O 1
ATOM 1546 N N . CYS A 1 201 ? -30.022 12.212 44.444 1.00 40.84 201 CYS A N 1
ATOM 1547 C CA . CYS A 1 201 ? -31.311 12.871 44.301 1.00 40.84 201 CYS A CA 1
ATOM 1548 C C . CYS A 1 201 ? -32.323 12.071 45.122 1.00 40.84 201 CYS A C 1
ATOM 1550 O O . CYS A 1 201 ? -33.198 11.405 44.575 1.00 40.84 201 CYS A O 1
ATOM 1552 N N . ASN A 1 202 ? -32.169 12.109 46.445 1.00 40.59 202 ASN A N 1
ATOM 1553 C CA . ASN A 1 202 ? -33.197 11.678 47.375 1.00 40.59 202 ASN A CA 1
ATOM 1554 C C . ASN A 1 202 ? -33.985 12.921 47.812 1.00 40.59 202 ASN A C 1
ATOM 1556 O O . ASN A 1 202 ? -33.789 13.441 48.906 1.00 40.59 202 ASN A O 1
ATOM 1560 N N . GLU A 1 203 ? -34.848 13.430 46.931 1.00 35.25 203 GLU A N 1
ATOM 1561 C CA . GLU A 1 203 ? -35.870 14.411 47.307 1.00 35.25 203 GLU A CA 1
ATOM 1562 C C . GLU A 1 203 ? -37.235 13.723 47.331 1.00 35.25 203 GLU A C 1
ATOM 1564 O O . GLU A 1 203 ? -37.832 13.388 46.308 1.00 35.25 203 GLU A O 1
ATOM 1569 N N . ASN A 1 204 ? -37.705 13.485 48.554 1.00 34.09 204 ASN A N 1
ATOM 1570 C CA . ASN A 1 204 ? -39.077 13.104 48.857 1.00 34.09 204 ASN A CA 1
ATOM 1571 C C . ASN A 1 204 ? -40.009 14.308 48.570 1.00 34.09 204 ASN A C 1
ATOM 1573 O O . ASN A 1 204 ? -39.587 15.452 48.756 1.00 34.09 204 ASN A O 1
ATOM 1577 N N . PRO A 1 205 ? -41.268 14.104 48.138 1.00 43.88 205 PRO A N 1
ATOM 1578 C CA . PRO A 1 205 ? -42.082 15.164 47.568 1.00 43.88 205 PRO A CA 1
ATOM 1579 C C . PRO A 1 205 ? -42.888 15.885 48.650 1.00 43.88 205 PRO A C 1
ATOM 1581 O O . PRO A 1 205 ? -43.720 15.287 49.333 1.00 43.88 205 PRO A O 1
ATOM 1584 N N . SER A 1 206 ? -42.736 17.201 48.743 1.00 33.06 206 SER A N 1
ATOM 1585 C CA . SER A 1 206 ? -43.752 18.045 49.370 1.00 33.06 206 SER A CA 1
ATOM 1586 C C . SER A 1 206 ? -43.826 19.396 48.672 1.00 33.06 206 SER A C 1
ATOM 1588 O O . SER A 1 206 ? -42.959 20.251 48.823 1.00 33.06 206 SER A O 1
ATOM 1590 N N . ASN A 1 207 ? -44.897 19.536 47.889 1.00 35.62 207 ASN A N 1
ATOM 1591 C CA . ASN A 1 207 ? -45.484 20.766 47.367 1.00 35.62 207 ASN A CA 1
ATOM 1592 C C . ASN A 1 207 ? -45.211 21.997 48.241 1.00 35.62 207 ASN A C 1
ATOM 1594 O O . ASN A 1 207 ? -45.661 22.001 49.382 1.00 35.62 207 ASN A O 1
ATOM 1598 N N . THR A 1 208 ? -44.655 23.080 47.685 1.00 31.77 208 THR A N 1
ATOM 1599 C CA . THR A 1 208 ? -45.375 24.364 47.514 1.00 31.77 208 THR A CA 1
ATOM 1600 C C . THR A 1 208 ? -44.560 25.382 46.696 1.00 31.77 208 THR A C 1
ATOM 1602 O O . THR A 1 208 ? -43.464 25.762 47.073 1.00 31.77 208 THR A O 1
ATOM 1605 N N . THR A 1 209 ? -45.171 25.838 45.596 1.00 31.69 209 THR A N 1
ATOM 1606 C CA . THR A 1 209 ? -45.195 27.214 45.046 1.00 31.69 209 THR A CA 1
ATOM 1607 C C . THR A 1 209 ? -43.924 28.047 44.791 1.00 31.69 209 THR A C 1
ATOM 1609 O O . THR A 1 209 ? -43.159 28.360 45.690 1.00 31.69 209 THR A O 1
ATOM 1612 N N . ALA A 1 210 ? -43.951 28.631 43.582 1.00 30.91 210 ALA A N 1
ATOM 1613 C CA . ALA A 1 210 ? -43.482 29.969 43.188 1.00 30.91 210 ALA A CA 1
ATOM 1614 C C . ALA A 1 210 ? -42.078 30.104 42.559 1.00 30.91 210 ALA A C 1
ATOM 1616 O O . ALA A 1 210 ? -41.063 30.224 43.228 1.00 30.91 210 ALA A O 1
ATOM 1617 N N . LEU A 1 211 ? -42.099 30.150 41.219 1.00 31.02 211 LEU A N 1
ATOM 1618 C CA . LEU A 1 211 ? -41.512 31.185 40.351 1.00 31.02 211 LEU A CA 1
ATOM 1619 C C . LEU A 1 211 ? -40.236 31.909 40.845 1.00 31.02 211 LEU A C 1
ATOM 1621 O O . LEU A 1 211 ? -40.331 32.834 41.645 1.00 31.02 211 LEU A O 1
ATOM 1625 N N . ALA A 1 212 ? -39.087 31.600 40.234 1.00 30.81 212 ALA A N 1
ATOM 1626 C CA . ALA A 1 212 ? -38.206 32.576 39.569 1.00 30.81 212 ALA A CA 1
ATOM 1627 C C . ALA A 1 212 ? -36.957 31.888 38.979 1.00 30.81 212 ALA A C 1
ATOM 1629 O O . ALA A 1 212 ? -36.102 31.398 39.701 1.00 30.81 212 ALA A O 1
ATOM 1630 N N . ASP A 1 213 ? -36.921 31.868 37.649 1.00 33.03 213 ASP A N 1
ATOM 1631 C CA . ASP A 1 213 ? -35.819 32.263 36.761 1.00 33.03 213 ASP A CA 1
ATOM 1632 C C . ASP A 1 213 ? -34.374 31.714 36.905 1.00 33.03 213 ASP A C 1
ATOM 1634 O O . ASP A 1 213 ? -33.746 31.729 37.956 1.00 33.03 213 ASP A O 1
ATOM 1638 N N . ASN A 1 214 ? -33.822 31.396 35.726 1.00 34.72 214 ASN A N 1
ATOM 1639 C CA . ASN A 1 214 ? -32.418 31.153 35.361 1.00 34.72 214 ASN A CA 1
ATOM 1640 C C . ASN A 1 214 ? -31.693 29.892 35.864 1.00 34.72 214 ASN A C 1
ATOM 1642 O O . ASN A 1 214 ? -31.107 29.856 36.942 1.00 34.72 214 ASN A O 1
ATOM 1646 N N . GLY A 1 215 ? -31.519 28.931 34.946 1.00 31.64 215 GLY A N 1
ATOM 1647 C CA . GLY A 1 215 ? -30.343 28.058 34.955 1.00 31.64 215 GLY A CA 1
ATOM 1648 C C . GLY A 1 215 ? -30.562 26.644 34.423 1.00 31.64 215 GLY A C 1
ATOM 1649 O O . GLY A 1 215 ? -31.406 25.913 34.913 1.00 31.64 215 GLY A O 1
ATOM 1650 N N . SER A 1 216 ? -29.693 26.252 33.487 1.00 34.12 216 SER A N 1
ATOM 1651 C CA . SER A 1 216 ? -29.181 24.885 33.322 1.00 34.12 216 SER A CA 1
ATOM 1652 C C . SER A 1 216 ? -30.190 23.757 33.056 1.00 34.12 216 SER A C 1
ATOM 1654 O O . SER A 1 216 ? -30.749 23.159 33.967 1.00 34.12 216 SER A O 1
ATOM 1656 N N . TYR A 1 217 ? -30.283 23.337 31.791 1.00 33.62 217 TYR A N 1
ATOM 1657 C CA . TYR A 1 217 ? -30.720 21.978 31.467 1.00 33.62 217 TYR A CA 1
ATOM 1658 C C . TYR A 1 217 ? -29.642 21.256 30.659 1.00 33.62 217 TYR A C 1
ATOM 1660 O O . TYR A 1 217 ? -29.630 21.257 29.428 1.00 33.62 217 TYR A O 1
ATOM 1668 N N . CYS A 1 218 ? -28.748 20.585 31.386 1.00 32.28 218 CYS A N 1
ATOM 1669 C CA . CYS A 1 218 ? -28.094 19.378 30.900 1.00 32.28 218 CYS A CA 1
ATOM 1670 C C . CYS A 1 218 ? -29.177 18.347 30.560 1.00 32.28 218 CYS A C 1
ATOM 1672 O O . CYS A 1 218 ? -29.830 17.811 31.451 1.00 32.28 218 CYS A O 1
ATOM 1674 N N . LYS A 1 219 ? -29.353 18.034 29.273 1.00 33.12 219 LYS A N 1
ATOM 1675 C CA . LYS A 1 219 ? -30.105 16.850 28.840 1.00 33.12 219 LYS A CA 1
ATOM 1676 C C . LYS A 1 219 ? -29.160 15.901 28.111 1.00 33.12 219 LYS A C 1
ATOM 1678 O O . LYS A 1 219 ? -29.112 15.842 26.887 1.00 33.12 219 LYS A O 1
ATOM 1683 N N . SER A 1 220 ? -28.375 15.168 28.896 1.00 34.41 220 SER A N 1
ATOM 1684 C CA . SER A 1 220 ? -27.653 13.977 28.462 1.00 34.41 220 SER A CA 1
ATOM 1685 C C . SER A 1 220 ? -28.661 12.840 28.262 1.00 34.41 220 SER A C 1
ATOM 1687 O O . SER A 1 220 ? -29.148 12.230 29.204 1.00 34.41 220 SER A O 1
ATOM 1689 N N . SER A 1 221 ? -29.005 12.537 27.012 1.00 33.94 221 SER A N 1
ATOM 1690 C CA . SER A 1 221 ? -29.645 11.261 26.670 1.00 33.94 221 SER A CA 1
ATOM 1691 C C . SER A 1 221 ? -28.566 10.280 26.229 1.00 33.94 221 SER A C 1
ATOM 1693 O O . SER A 1 221 ? -28.310 10.092 25.042 1.00 33.94 221 SER A O 1
ATOM 1695 N N . ILE A 1 222 ? -27.907 9.680 27.220 1.00 35.69 222 ILE A N 1
ATOM 1696 C CA . ILE A 1 222 ? -27.086 8.484 27.048 1.00 35.69 222 ILE A CA 1
ATOM 1697 C C . ILE A 1 222 ? -28.049 7.315 26.803 1.00 35.69 222 ILE A C 1
ATOM 1699 O O . ILE A 1 222 ? -28.687 6.821 27.726 1.00 35.69 222 ILE A O 1
ATOM 1703 N N . LYS A 1 223 ? -28.161 6.863 25.549 1.00 33.22 223 LYS A N 1
ATOM 1704 C CA . LYS A 1 223 ? -28.586 5.489 25.248 1.00 33.22 223 LYS A CA 1
ATOM 1705 C C . LYS A 1 223 ? -27.360 4.590 25.403 1.00 33.22 223 LYS A C 1
ATOM 1707 O O . LYS A 1 223 ? -26.575 4.438 24.469 1.00 33.22 223 LYS A O 1
ATOM 1712 N N . GLN A 1 224 ? -27.176 4.044 26.601 1.00 35.41 224 GLN A N 1
ATOM 1713 C CA . GLN A 1 224 ? -26.330 2.877 26.828 1.00 35.41 224 GLN A CA 1
ATOM 1714 C C . GLN A 1 224 ? -27.141 1.643 26.436 1.00 35.41 224 GLN A C 1
ATOM 1716 O O . GLN A 1 224 ? -28.067 1.260 27.138 1.00 35.41 224 GLN A O 1
ATOM 1721 N N . ASP A 1 225 ? -26.791 1.036 25.308 1.00 37.31 225 ASP A N 1
ATOM 1722 C CA . ASP A 1 225 ? -27.256 -0.298 24.933 1.00 37.31 225 ASP A CA 1
ATOM 1723 C C . ASP A 1 225 ? -26.011 -1.153 24.687 1.00 37.31 225 ASP A C 1
ATOM 1725 O O . ASP A 1 225 ? -25.492 -1.213 23.577 1.00 37.31 225 ASP A O 1
ATOM 1729 N N . TYR A 1 226 ? -25.452 -1.718 25.760 1.00 33.53 226 TYR A N 1
ATOM 1730 C CA . TYR A 1 226 ? -24.436 -2.773 25.713 1.00 33.53 226 TYR A CA 1
ATOM 1731 C C . TYR A 1 226 ? -24.357 -3.453 27.086 1.00 33.53 226 TYR A C 1
ATOM 1733 O O . TYR A 1 226 ? -23.656 -2.960 27.962 1.00 33.53 226 TYR A O 1
ATOM 1741 N N . ASN A 1 227 ? -25.070 -4.570 27.277 1.00 34.09 227 ASN A N 1
ATOM 1742 C CA . ASN A 1 227 ? -24.457 -5.856 27.650 1.00 34.09 227 ASN A CA 1
ATOM 1743 C C . ASN A 1 227 ? -25.515 -6.980 27.717 1.00 34.09 227 ASN A C 1
ATOM 1745 O O . ASN A 1 227 ? -26.191 -7.169 28.724 1.00 34.09 227 ASN A O 1
ATOM 1749 N N . LYS A 1 228 ? -25.629 -7.779 26.653 1.00 37.19 228 LYS A N 1
ATOM 1750 C CA . LYS A 1 228 ? -26.034 -9.186 26.766 1.00 37.19 228 LYS A CA 1
ATOM 1751 C C . LYS A 1 228 ? -24.787 -9.997 26.468 1.00 37.19 228 LYS A C 1
ATOM 1753 O O . LYS A 1 228 ? -24.249 -9.853 25.373 1.00 37.19 228 LYS A O 1
ATOM 1758 N N . ASN A 1 229 ? -24.334 -10.767 27.458 1.00 37.50 229 ASN A N 1
ATOM 1759 C CA . ASN A 1 229 ? -23.690 -12.086 27.359 1.00 37.50 229 ASN A CA 1
ATOM 1760 C C . ASN A 1 229 ? -22.819 -12.330 28.602 1.00 37.50 229 ASN A C 1
ATOM 1762 O O . ASN A 1 229 ? -21.593 -12.296 28.540 1.00 37.50 229 ASN A O 1
ATOM 1766 N N . VAL A 1 230 ? -23.479 -12.604 29.727 1.00 39.09 230 VAL A N 1
ATOM 1767 C CA . VAL A 1 230 ? -22.911 -13.408 30.815 1.00 39.09 230 VAL A CA 1
ATOM 1768 C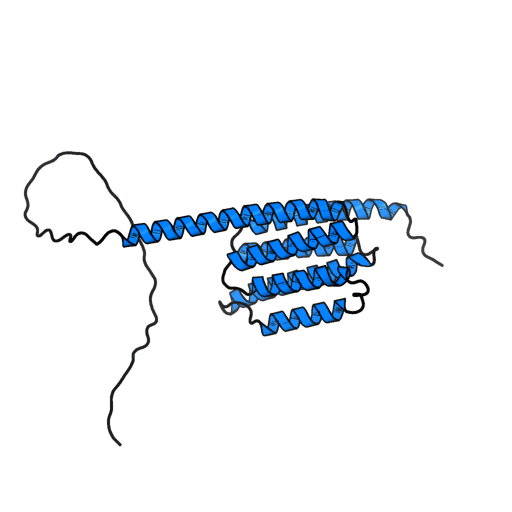 C . VAL A 1 230 ? -23.706 -14.721 30.815 1.00 39.09 230 VAL A C 1
ATOM 1770 O O . VAL A 1 230 ? -24.935 -14.653 30.881 1.00 39.09 230 VAL A O 1
ATOM 1773 N N . PRO A 1 231 ? -23.069 -15.892 30.639 1.00 37.59 231 PRO A N 1
ATOM 1774 C CA . PRO A 1 231 ? -23.756 -17.180 30.700 1.00 37.59 231 PRO A CA 1
ATOM 1775 C C . PRO A 1 231 ? -24.052 -17.567 32.161 1.00 37.59 231 PRO A C 1
ATOM 1777 O O . PRO A 1 231 ? -23.253 -17.227 33.037 1.00 37.59 231 PRO A O 1
ATOM 1780 N N . PRO A 1 232 ? -25.162 -18.270 32.447 1.00 41.16 232 PRO A N 1
ATOM 1781 C CA . PRO A 1 232 ? -25.446 -18.751 33.792 1.00 41.16 232 PRO A CA 1
ATOM 1782 C C . PRO A 1 232 ? -24.528 -19.924 34.159 1.00 41.16 232 PRO A C 1
ATOM 1784 O O . PRO A 1 232 ? -24.334 -20.864 33.387 1.00 41.16 232 PRO A O 1
ATOM 1787 N N . SER A 1 233 ? -23.953 -19.827 35.352 1.00 34.59 233 SER A N 1
ATOM 1788 C CA . SER A 1 233 ? -23.294 -20.894 36.093 1.00 34.59 233 SER A CA 1
ATOM 1789 C C . SER A 1 233 ? -24.348 -21.653 36.899 1.00 34.59 233 SER A C 1
ATOM 1791 O O . SER A 1 233 ? -24.813 -21.134 37.914 1.00 34.59 233 SER A O 1
ATOM 1793 N N . ASP A 1 234 ? -24.707 -22.857 36.457 1.00 37.22 234 ASP A N 1
ATOM 1794 C CA . ASP A 1 234 ? -25.509 -23.789 37.248 1.00 37.22 234 ASP A CA 1
ATOM 1795 C C . ASP A 1 234 ? -24.580 -24.740 38.005 1.00 37.22 234 ASP A C 1
ATOM 1797 O O . ASP A 1 234 ? -23.932 -25.621 37.437 1.00 37.22 234 ASP A O 1
ATOM 1801 N N . GLU A 1 235 ? -24.528 -24.539 39.315 1.00 37.50 235 GLU A N 1
ATOM 1802 C CA . GLU A 1 235 ? -24.068 -25.513 40.291 1.00 37.50 235 GLU A CA 1
ATOM 1803 C C . GLU A 1 235 ? -25.327 -26.161 40.887 1.00 37.50 235 GLU A C 1
ATOM 1805 O O . GLU A 1 235 ? -26.045 -25.521 41.652 1.00 37.50 235 GLU A O 1
ATOM 1810 N N . GLN A 1 236 ? -25.622 -27.422 40.553 1.00 35.28 236 GLN A N 1
ATOM 1811 C CA . GLN A 1 236 ? -26.425 -28.277 41.430 1.00 35.28 236 GLN A CA 1
ATOM 1812 C C . GLN A 1 236 ? -26.066 -29.761 41.278 1.00 35.28 236 GLN A C 1
ATOM 1814 O O . GLN A 1 236 ? -26.374 -30.442 40.305 1.00 35.28 236 GLN A O 1
ATOM 1819 N N . SER A 1 237 ? -25.386 -30.227 42.321 1.00 37.59 237 SER A N 1
ATOM 1820 C CA . SER A 1 237 ? -25.253 -31.600 42.798 1.00 37.59 237 SER A CA 1
ATOM 1821 C C . SER A 1 237 ? -26.598 -32.337 42.871 1.00 37.59 237 SER A C 1
ATOM 1823 O O . SER A 1 237 ? -27.542 -31.793 43.437 1.00 37.59 237 SER A O 1
ATOM 1825 N N . THR A 1 238 ? -26.684 -33.583 42.379 1.00 37.06 238 THR A N 1
ATOM 1826 C CA . THR A 1 238 ? -27.008 -34.796 43.175 1.00 37.06 238 THR A CA 1
ATOM 1827 C C . THR A 1 238 ? -27.298 -36.043 42.311 1.00 37.06 238 THR A C 1
ATOM 1829 O O . THR A 1 238 ? -28.097 -35.996 41.389 1.00 37.06 238 THR A O 1
ATOM 1832 N N . ARG A 1 239 ? -26.711 -37.180 42.732 1.00 36.03 239 ARG A N 1
ATOM 1833 C CA . ARG A 1 239 ? -27.249 -38.564 42.707 1.00 36.03 239 ARG A CA 1
ATOM 1834 C C . ARG A 1 239 ? -27.690 -39.179 41.359 1.00 36.03 239 ARG A C 1
ATOM 1836 O O . ARG A 1 239 ? -28.844 -39.038 40.976 1.00 36.03 239 ARG A O 1
ATOM 1843 N N . GLN A 1 240 ? -26.862 -40.052 40.780 1.00 37.50 240 GLN A N 1
ATOM 1844 C CA . GLN A 1 240 ? -26.893 -41.527 40.906 1.00 37.50 240 GLN A CA 1
ATOM 1845 C C . GLN A 1 240 ? -25.786 -42.147 40.051 1.00 37.50 240 GLN A C 1
ATOM 1847 O O . GLN A 1 240 ? -25.501 -41.591 38.969 1.00 37.50 240 GLN A O 1
#

Foldseek 3Di:
DPPPPDPVVVPVLLVVLVVLLVVLLVQQLVLLQDDLLSSLVSPLVSLVSQLVSLVSVVPDPLSVLSNLLSVLSNVLSVQQNVCCVPPVAGDDVVVLVVSLVVSCVVCVVVCPDPLSVQQSVLSNQLSVQSSDPDVLSNLVSQLSNLVSQLVSCVVVVVVVSNVSSVSSNVSSVVSSVVVVVVVVVVVVVVVVVVPDDPDPPPDDDDDDDDDDDDDDDDDDPDPDDDDDDDDDDDDDDDDD

Sequence (240 aa):
MPLQFSETYRPRRKEHAQIVGTVGLVVIVWSYQLKKTAYLALSTLAMAIFLAESCLLYADADTFTGIVLNAAAIVRNLLMLLWRARFGRELPAPIALCLLAVVWGVCAFRLTAWYTFLPPALQTVYTLCSLSKNYFVLKVGALVLESGNLFYNASVGAYIGILRQVVLVISVIVSTIAYASALRRQKSADISAVGHPAADCNENPSNTTALADNGSYCKSSIKQDYNKNVPPSDEQSTRQ